Protein AF-W3A1M3-F1 (afdb_monomer_lite)

Secondary structure (DSSP, 8-state):
-HHHHHHHS--HHHHHHHHHHHHHHHTTSS---HHHHHHHHHTHHHHH-TT-TTT--TT-HHHHHHHHTT--HHHHHHHHH-TTTTTTSTTTGGG-------S-HHHHHHHT--TT---SSHHHHHHHHHHHHHIIIIIS-TTTB-HHHHHHHHHHHHHHHHHHTT-HHHHHHHHHHS-TTS-HHHHHHHHHIIIIIIHHHHHHHHB-TTS-B-GGGS-HHHHHH-SS---HHHHHHHHHHHHHHHHHHH---HHHHHHHHBSS-SS--TTT--------------------

Organism: NCBI:txid1317064

Sequence (292 aa):
MYGLLEVATSPPTCRGFCQLYNALVQQGFMENIPFFDDMLEIYEEKIFTPSSRATTTRGSYNKVYLMSLNWSGSSIDATYESASADFKHVTDMYRKTSDDSVTSLTYQLIDGELSFLKGASSKSILKKAADISTKEVFESRILSRDLITLEDDIMDAFSDMCNALGRQKYRDEYIANAHNKLLHDVKVRDGLERSVLISLLALMDALRSDGSVDSSAVPASMRAAVGLGLDGNYIQRSCKAVAAIIDARFATPSHICEERYFTFPSGPDFVNRKCRSRRRRRMRIESTCSRI

pLDDT: mean 75.38, std 18.63, range [26.22, 97.75]

Structure (mmCIF, N/CA/C/O backbone):
data_AF-W3A1M3-F1
#
_entry.id   AF-W3A1M3-F1
#
loop_
_atom_site.group_PDB
_atom_site.id
_atom_site.type_symbol
_atom_site.label_atom_id
_atom_site.label_alt_id
_atom_site.label_comp_id
_atom_site.label_asym_id
_atom_site.label_entity_id
_atom_site.label_seq_id
_atom_site.pdbx_PDB_ins_code
_atom_site.Cartn_x
_atom_site.Cartn_y
_atom_site.Cartn_z
_atom_site.occupancy
_atom_site.B_iso_or_equiv
_atom_site.auth_seq_id
_atom_site.auth_comp_id
_atom_site.auth_asym_id
_atom_site.auth_atom_id
_atom_site.pdbx_PDB_model_num
ATOM 1 N N . MET A 1 1 ? 15.782 16.194 -16.709 1.00 32.31 1 MET A N 1
ATOM 2 C CA . MET A 1 1 ? 16.401 15.377 -15.650 1.00 32.31 1 MET A CA 1
ATOM 3 C C . MET A 1 1 ? 15.464 15.169 -14.471 1.00 32.31 1 MET A C 1
ATOM 5 O O . MET A 1 1 ? 15.359 14.030 -14.067 1.00 32.31 1 MET A O 1
ATOM 9 N N . TYR A 1 2 ? 14.707 16.177 -14.010 1.00 29.52 2 TYR A N 1
ATOM 10 C CA . TYR A 1 2 ? 13.741 16.012 -12.905 1.00 29.52 2 TYR A CA 1
ATOM 11 C C . TYR A 1 2 ? 12.725 14.864 -13.085 1.00 29.52 2 TYR A C 1
ATOM 13 O O . TYR A 1 2 ? 12.650 14.000 -12.227 1.00 29.52 2 TYR A O 1
ATOM 21 N N . GLY A 1 3 ? 12.065 14.745 -14.242 1.00 32.88 3 GLY A N 1
ATOM 22 C CA . GLY A 1 3 ? 11.105 13.651 -14.485 1.00 32.88 3 GLY A CA 1
ATOM 23 C C . GLY A 1 3 ? 11.698 12.258 -14.758 1.00 32.88 3 GLY A C 1
ATOM 24 O O . GLY A 1 3 ? 10.962 11.386 -15.186 1.00 32.88 3 GLY A O 1
ATOM 25 N N . LEU A 1 4 ? 13.016 12.053 -14.619 1.00 34.97 4 LEU A N 1
ATOM 26 C CA . LEU A 1 4 ? 13.643 10.715 -14.641 1.00 34.97 4 LEU A CA 1
ATOM 27 C C . LEU A 1 4 ? 14.037 10.252 -13.230 1.00 34.97 4 LEU A C 1
ATOM 29 O O . LEU A 1 4 ? 14.127 9.052 -13.004 1.00 34.97 4 LEU A O 1
ATOM 33 N N . LEU A 1 5 ? 14.244 11.191 -12.298 1.00 39.59 5 LEU A N 1
ATOM 34 C CA . LEU A 1 5 ? 14.532 10.900 -10.892 1.00 39.59 5 LEU A CA 1
ATOM 35 C C . LEU A 1 5 ? 13.307 10.267 -10.209 1.00 39.59 5 LEU A C 1
ATOM 37 O O . LEU A 1 5 ? 13.445 9.230 -9.572 1.00 39.59 5 LEU A O 1
ATOM 41 N N . GLU A 1 6 ? 12.109 10.811 -10.455 1.00 43.44 6 GLU A N 1
ATOM 42 C CA . GLU A 1 6 ? 10.825 10.279 -9.946 1.00 43.44 6 GLU A CA 1
ATOM 43 C C . GLU A 1 6 ? 10.442 8.904 -10.523 1.00 43.44 6 GLU A C 1
ATOM 45 O O . GLU A 1 6 ? 9.583 8.224 -9.979 1.00 43.44 6 GLU A O 1
ATOM 50 N N . VAL A 1 7 ? 11.078 8.462 -11.615 1.00 43.06 7 VAL A N 1
ATOM 51 C CA . VAL A 1 7 ? 10.783 7.162 -12.253 1.00 43.06 7 VAL A CA 1
ATOM 52 C C . VAL A 1 7 ? 11.577 6.020 -11.602 1.00 43.06 7 VAL A C 1
ATOM 54 O O . VAL A 1 7 ? 11.200 4.857 -11.719 1.00 43.06 7 VAL A O 1
ATOM 57 N N . ALA A 1 8 ? 12.678 6.322 -10.905 1.00 43.69 8 ALA A N 1
ATOM 58 C CA . ALA A 1 8 ? 13.585 5.313 -10.344 1.00 43.69 8 ALA A CA 1
ATOM 59 C C . ALA A 1 8 ? 13.531 5.204 -8.806 1.00 43.69 8 ALA A C 1
ATOM 61 O O . ALA A 1 8 ? 14.127 4.290 -8.213 1.00 43.69 8 ALA A O 1
ATOM 62 N N . THR A 1 9 ? 12.808 6.112 -8.150 1.00 50.34 9 THR A N 1
ATOM 63 C CA . THR A 1 9 ? 12.511 6.079 -6.719 1.00 50.34 9 THR A CA 1
ATOM 64 C C . THR A 1 9 ? 11.022 5.814 -6.523 1.00 50.34 9 THR A C 1
ATOM 66 O O . THR A 1 9 ? 10.178 6.482 -7.104 1.00 50.34 9 THR A O 1
ATOM 69 N N . SER A 1 10 ? 10.681 4.794 -5.728 1.00 51.66 10 SER A N 1
ATOM 70 C CA . SER A 1 10 ? 9.291 4.593 -5.312 1.00 51.66 10 SER A CA 1
ATOM 71 C C . SER A 1 10 ? 8.875 5.800 -4.470 1.00 51.66 10 SER A C 1
ATOM 73 O O . SER A 1 10 ? 9.531 6.035 -3.451 1.00 51.66 10 SER A O 1
ATOM 75 N N . PRO A 1 11 ? 7.791 6.515 -4.817 1.00 63.50 11 PRO A N 1
ATOM 76 C CA . PRO A 1 11 ? 7.278 7.583 -3.976 1.00 63.50 11 PRO A CA 1
ATOM 77 C C . PRO A 1 11 ? 7.006 7.080 -2.547 1.00 63.50 11 PRO A C 1
ATOM 79 O O . PRO A 1 11 ? 6.616 5.913 -2.376 1.00 63.50 11 PRO A O 1
ATOM 82 N N . PRO A 1 12 ? 7.174 7.922 -1.507 1.00 64.69 12 PRO A N 1
ATOM 83 C CA . PRO A 1 12 ? 6.863 7.558 -0.120 1.00 64.69 12 PRO A CA 1
ATOM 84 C C . PRO A 1 12 ? 5.445 6.987 0.043 1.00 64.69 12 PRO A C 1
ATOM 86 O O . PRO A 1 12 ? 5.228 6.042 0.804 1.00 64.69 12 PRO A O 1
ATOM 89 N N . THR A 1 13 ? 4.507 7.499 -0.756 1.00 72.12 13 THR A N 1
ATOM 90 C CA . THR A 1 13 ? 3.111 7.065 -0.834 1.00 72.12 13 THR A CA 1
ATOM 91 C C . THR A 1 13 ? 2.984 5.600 -1.271 1.00 72.12 13 THR A C 1
ATOM 93 O O . THR A 1 13 ? 2.295 4.814 -0.618 1.00 72.12 13 THR A O 1
ATOM 96 N N . CYS A 1 14 ? 3.706 5.197 -2.324 1.00 79.44 14 CYS A N 1
ATOM 97 C CA . CYS A 1 14 ? 3.724 3.817 -2.821 1.00 79.44 14 CYS A CA 1
ATOM 98 C C . CYS A 1 14 ? 4.285 2.851 -1.778 1.00 79.44 14 CYS A C 1
ATOM 100 O O . CYS A 1 14 ? 3.756 1.754 -1.595 1.00 79.44 14 CYS A O 1
ATOM 102 N N . ARG A 1 15 ? 5.325 3.272 -1.051 1.00 79.88 15 ARG A N 1
ATOM 103 C CA . ARG A 1 15 ? 5.906 2.484 0.038 1.00 79.88 15 ARG A CA 1
ATOM 104 C C . ARG A 1 15 ? 4.894 2.219 1.147 1.00 79.88 15 ARG A C 1
ATOM 106 O O . ARG A 1 15 ? 4.708 1.064 1.526 1.00 79.88 15 ARG A O 1
ATOM 113 N N . GLY A 1 16 ? 4.245 3.267 1.652 1.00 83.69 16 GLY A N 1
ATOM 114 C CA . GLY A 1 16 ? 3.235 3.131 2.700 1.00 83.69 16 GLY A CA 1
ATOM 115 C C . GLY A 1 16 ? 2.061 2.257 2.258 1.00 83.69 16 GLY A C 1
ATOM 116 O O . GLY A 1 16 ? 1.657 1.343 2.976 1.00 83.69 16 GLY A O 1
ATOM 117 N N . PHE A 1 17 ? 1.580 2.465 1.032 1.00 90.94 17 PHE A N 1
ATOM 118 C CA . PHE A 1 17 ? 0.518 1.652 0.446 1.00 90.94 17 PHE A CA 1
ATOM 119 C C . PHE A 1 17 ? 0.895 0.167 0.353 1.00 90.94 17 PHE A C 1
ATOM 121 O O . PHE A 1 17 ? 0.116 -0.692 0.760 1.00 90.94 17 PHE A O 1
ATOM 128 N N . CYS A 1 18 ? 2.104 -0.151 -0.121 1.00 90.06 18 CYS A N 1
ATOM 129 C CA . CYS A 1 18 ? 2.571 -1.535 -0.223 1.00 90.06 18 CYS A CA 1
ATOM 130 C C . CYS A 1 18 ? 2.649 -2.222 1.149 1.00 90.06 18 CYS A C 1
ATOM 132 O O . CYS A 1 18 ? 2.321 -3.403 1.262 1.00 90.06 18 CYS A O 1
ATOM 134 N N . GLN A 1 19 ? 3.029 -1.497 2.207 1.00 89.00 19 GLN A N 1
ATOM 135 C CA . GLN A 1 19 ? 3.001 -2.054 3.561 1.00 89.00 19 GLN A CA 1
ATOM 136 C C . GLN A 1 19 ? 1.578 -2.347 4.048 1.00 89.00 19 GLN A C 1
ATOM 138 O O . GLN A 1 19 ? 1.352 -3.402 4.639 1.00 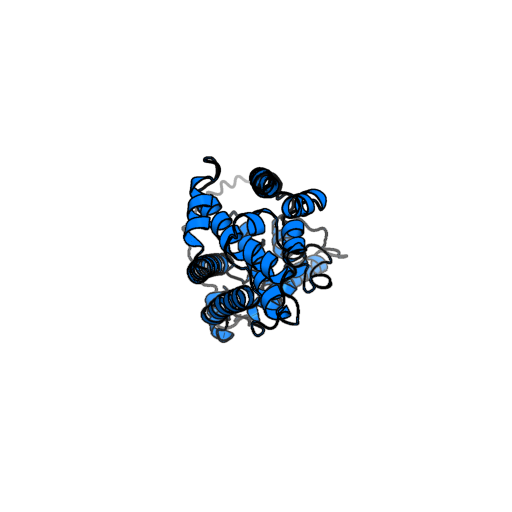89.00 19 GLN A O 1
ATOM 143 N N . LEU A 1 20 ? 0.618 -1.461 3.761 1.00 93.81 20 LEU A N 1
ATOM 144 C CA . LEU A 1 20 ? -0.796 -1.695 4.067 1.00 93.81 20 LEU A CA 1
ATOM 145 C C . LEU A 1 20 ? -1.354 -2.903 3.325 1.00 93.81 20 LEU A C 1
ATOM 147 O O . LEU A 1 20 ? -1.958 -3.772 3.949 1.00 93.81 20 LEU A O 1
ATOM 151 N N . TYR A 1 21 ? -1.110 -2.979 2.017 1.00 94.81 21 TYR A N 1
ATOM 152 C CA . TYR A 1 21 ? -1.490 -4.122 1.193 1.00 94.81 21 TYR A CA 1
ATOM 153 C C . TYR A 1 21 ? -0.908 -5.427 1.758 1.00 94.81 21 TYR A C 1
ATOM 155 O O . TYR A 1 21 ? -1.655 -6.363 2.039 1.00 94.81 21 TYR A O 1
ATOM 163 N N . ASN A 1 22 ? 0.401 -5.464 2.038 1.00 92.94 22 ASN A N 1
ATOM 164 C CA . ASN A 1 22 ? 1.050 -6.639 2.620 1.00 92.94 22 ASN A CA 1
ATOM 165 C C . ASN A 1 22 ? 0.433 -7.027 3.975 1.00 92.94 22 ASN A C 1
ATOM 167 O O . ASN A 1 22 ? 0.220 -8.209 4.234 1.00 92.94 22 ASN A O 1
ATOM 171 N N . ALA A 1 23 ? 0.113 -6.055 4.833 1.00 93.12 23 ALA A N 1
ATOM 172 C CA . ALA A 1 23 ? -0.535 -6.324 6.113 1.00 93.12 23 ALA A CA 1
ATOM 173 C C . ALA A 1 23 ? -1.936 -6.934 5.932 1.00 93.12 23 ALA A C 1
ATOM 175 O O . ALA A 1 23 ? -2.283 -7.896 6.619 1.00 93.12 23 ALA A O 1
ATOM 176 N N . LEU A 1 24 ? -2.740 -6.399 5.007 1.00 95.06 24 LEU A N 1
ATOM 177 C CA . LEU A 1 24 ? -4.100 -6.879 4.736 1.00 95.06 24 LEU A CA 1
ATOM 178 C C . LEU A 1 24 ? -4.097 -8.305 4.180 1.00 95.06 24 LEU A C 1
ATOM 180 O O . LEU A 1 24 ? -4.875 -9.137 4.651 1.00 95.06 24 LEU A O 1
ATOM 184 N N . VAL A 1 25 ? -3.183 -8.599 3.253 1.00 93.50 25 VAL A N 1
ATOM 185 C CA . VAL A 1 25 ? -2.958 -9.947 2.714 1.00 93.50 25 VAL A CA 1
ATOM 186 C C . VAL A 1 25 ? -2.525 -10.912 3.817 1.00 93.50 25 VAL A C 1
ATOM 188 O O . VAL A 1 25 ? -3.143 -11.959 4.001 1.00 93.50 25 VAL A O 1
ATOM 191 N N . GLN A 1 26 ? -1.510 -10.556 4.615 1.00 90.50 26 GLN A N 1
ATOM 192 C CA . GLN A 1 26 ? -1.015 -11.427 5.689 1.00 90.50 26 GLN A CA 1
ATOM 193 C C . GLN A 1 26 ? -2.071 -11.725 6.763 1.00 90.50 26 GLN A C 1
ATOM 195 O O . GLN A 1 26 ? -2.046 -12.795 7.373 1.00 90.50 26 GLN A O 1
ATOM 200 N N . GLN A 1 27 ? -2.997 -10.795 7.007 1.00 89.81 27 GLN A N 1
ATOM 201 C CA . GLN A 1 27 ? -4.116 -11.005 7.927 1.00 89.81 27 GLN A CA 1
ATOM 202 C C . GLN A 1 27 ? -5.328 -11.702 7.286 1.00 89.81 27 GLN A C 1
ATOM 204 O O . GLN A 1 27 ? -6.291 -12.002 7.993 1.00 89.81 27 GLN A O 1
ATOM 209 N N . GLY A 1 28 ? -5.287 -11.993 5.982 1.00 92.06 28 GLY A N 1
ATOM 210 C CA . GLY A 1 28 ? -6.361 -12.679 5.261 1.00 92.06 28 GLY A CA 1
ATOM 211 C C . GLY A 1 28 ? -7.590 -11.807 4.996 1.00 92.06 28 GLY A C 1
ATOM 212 O O . GLY A 1 28 ? -8.695 -12.332 4.872 1.00 92.06 28 GLY A O 1
ATOM 213 N N . PHE A 1 29 ? -7.428 -10.480 4.946 1.00 93.81 29 PHE A N 1
ATOM 214 C CA . PHE A 1 29 ? -8.518 -9.556 4.608 1.00 93.81 29 PHE A CA 1
ATOM 215 C C . PHE A 1 29 ? -8.719 -9.368 3.104 1.00 93.81 29 PHE A C 1
ATOM 217 O O . PHE A 1 29 ? -9.781 -8.888 2.714 1.00 93.81 29 PHE A O 1
ATOM 224 N N . MET A 1 30 ? -7.731 -9.735 2.288 1.00 94.94 30 MET A N 1
ATOM 225 C CA . MET A 1 30 ? -7.807 -9.687 0.830 1.00 94.94 30 MET A CA 1
ATOM 226 C C . MET A 1 30 ? -6.947 -10.778 0.194 1.00 94.94 30 MET A C 1
ATOM 228 O O . MET A 1 30 ? -6.041 -11.313 0.839 1.00 94.94 30 MET A O 1
ATOM 232 N N . GLU A 1 31 ? -7.244 -11.094 -1.065 1.00 94.56 31 GLU A N 1
ATOM 233 C CA . GLU A 1 31 ? -6.415 -11.967 -1.891 1.00 94.56 31 GLU A CA 1
ATOM 234 C C . GLU A 1 31 ? -5.214 -11.208 -2.470 1.00 94.56 31 GLU A C 1
ATOM 236 O O . GLU A 1 31 ? -5.146 -9.977 -2.459 1.00 94.56 31 GLU A O 1
ATOM 241 N N . ASN A 1 32 ? -4.251 -11.968 -2.982 1.00 93.69 32 ASN A N 1
ATOM 242 C CA . ASN A 1 32 ? -3.070 -11.407 -3.612 1.00 93.69 32 ASN A CA 1
ATOM 243 C C . ASN A 1 32 ? -3.420 -10.732 -4.945 1.00 93.69 32 ASN A C 1
ATOM 245 O O . ASN A 1 32 ? -4.062 -11.325 -5.813 1.00 93.69 32 ASN A O 1
ATOM 249 N N . ILE A 1 33 ? -2.905 -9.521 -5.138 1.00 93.25 33 ILE A N 1
ATOM 250 C CA . ILE A 1 33 ? -2.913 -8.790 -6.400 1.00 93.25 33 ILE A CA 1
ATOM 251 C C . ILE A 1 33 ? -1.504 -8.902 -7.003 1.00 93.25 33 ILE A C 1
ATOM 253 O O . ILE A 1 33 ? -0.582 -8.257 -6.492 1.00 93.25 33 ILE A O 1
ATOM 257 N N . PRO A 1 34 ? -1.316 -9.645 -8.116 1.00 90.62 34 PRO A N 1
ATOM 258 C CA . PRO A 1 34 ? 0.010 -9.909 -8.684 1.00 90.62 34 PRO A CA 1
ATOM 259 C C . PRO A 1 34 ? 0.853 -8.651 -8.930 1.00 90.62 34 PRO A C 1
ATOM 261 O O . PRO A 1 34 ? 2.052 -8.641 -8.681 1.00 90.62 34 PRO A O 1
ATOM 264 N N . PHE A 1 35 ? 0.216 -7.552 -9.345 1.00 88.81 35 PHE A N 1
ATOM 265 C CA . PHE A 1 35 ? 0.900 -6.276 -9.555 1.00 88.81 35 PHE A CA 1
ATOM 266 C C . PHE A 1 35 ? 1.607 -5.753 -8.294 1.00 88.81 35 PHE A C 1
ATOM 268 O O . PHE A 1 35 ? 2.742 -5.276 -8.368 1.00 88.81 35 PHE A O 1
ATOM 275 N N . PHE A 1 36 ? 0.955 -5.839 -7.131 1.00 89.88 36 PHE A N 1
ATOM 276 C CA . PHE A 1 36 ? 1.561 -5.401 -5.878 1.00 89.88 36 PHE A CA 1
ATOM 277 C C . PHE A 1 36 ? 2.526 -6.437 -5.310 1.00 89.88 36 PHE A C 1
ATOM 279 O O . PHE A 1 36 ? 3.506 -6.044 -4.684 1.00 89.88 36 PHE A O 1
ATOM 286 N N . ASP A 1 37 ? 2.327 -7.727 -5.580 1.00 90.56 37 ASP A N 1
ATOM 287 C CA . ASP A 1 37 ? 3.310 -8.756 -5.228 1.00 90.56 37 ASP A CA 1
ATOM 288 C C . ASP A 1 37 ? 4.654 -8.499 -5.931 1.00 90.56 37 ASP A C 1
ATOM 290 O O . ASP A 1 37 ? 5.695 -8.476 -5.265 1.00 90.56 37 ASP A O 1
ATOM 294 N N . ASP A 1 38 ? 4.620 -8.164 -7.226 1.00 87.56 38 ASP A N 1
ATOM 295 C CA . ASP A 1 38 ? 5.805 -7.762 -7.990 1.00 87.56 38 ASP A CA 1
ATOM 296 C C . ASP A 1 38 ? 6.433 -6.474 -7.427 1.00 87.56 38 ASP A C 1
ATOM 298 O O . ASP A 1 38 ? 7.655 -6.338 -7.366 1.00 87.56 38 ASP A O 1
ATOM 302 N N . MET A 1 39 ? 5.620 -5.482 -7.030 1.00 85.56 39 MET A N 1
ATOM 303 C CA . MET A 1 39 ? 6.118 -4.259 -6.374 1.00 85.56 39 MET A CA 1
ATOM 304 C C . MET A 1 39 ? 6.836 -4.583 -5.062 1.00 85.56 39 MET A C 1
ATOM 306 O O . MET A 1 39 ? 7.916 -4.047 -4.814 1.00 85.56 39 MET A O 1
ATOM 310 N N . LEU A 1 40 ? 6.260 -5.458 -4.236 1.00 86.69 40 LEU A N 1
ATOM 311 C CA . LEU A 1 40 ? 6.850 -5.854 -2.963 1.00 86.69 40 LEU A CA 1
ATOM 312 C C . LEU A 1 40 ? 8.160 -6.626 -3.149 1.00 86.69 40 LEU A C 1
ATOM 314 O O . LEU A 1 40 ? 9.028 -6.510 -2.292 1.00 86.69 40 LEU A O 1
ATOM 318 N N . GLU A 1 41 ? 8.301 -7.424 -4.213 1.00 85.44 41 GLU A N 1
ATOM 319 C CA . GLU A 1 41 ? 9.546 -8.136 -4.539 1.00 85.44 41 GLU A CA 1
ATOM 320 C C . GLU A 1 41 ? 10.627 -7.174 -5.051 1.00 85.44 41 GLU A C 1
ATOM 322 O O . GLU A 1 41 ? 11.744 -7.145 -4.542 1.00 85.44 41 GLU A O 1
ATOM 327 N N . ILE A 1 42 ? 10.288 -6.328 -6.023 1.00 80.19 42 ILE A N 1
ATOM 328 C CA . ILE A 1 42 ? 11.252 -5.433 -6.677 1.00 80.19 42 ILE A CA 1
ATOM 329 C C . ILE A 1 42 ? 11.734 -4.316 -5.749 1.00 80.19 42 ILE A C 1
ATOM 331 O O . ILE A 1 42 ? 12.898 -3.913 -5.806 1.00 80.19 42 ILE A O 1
ATOM 335 N N . TYR A 1 43 ? 10.837 -3.789 -4.918 1.00 78.25 43 TYR A N 1
ATOM 336 C CA . TYR A 1 43 ? 11.121 -2.663 -4.032 1.00 78.25 43 TYR A CA 1
ATOM 337 C C . TYR A 1 43 ? 11.234 -3.088 -2.566 1.00 78.25 43 TYR A C 1
ATOM 339 O O . TYR A 1 43 ? 11.150 -2.226 -1.693 1.00 78.25 43 TYR A O 1
ATOM 347 N N . GLU A 1 44 ? 11.450 -4.375 -2.275 1.00 78.25 44 GLU A N 1
ATOM 348 C CA . GLU A 1 44 ? 11.452 -4.926 -0.913 1.00 78.25 44 GLU A CA 1
ATOM 349 C C . GLU A 1 44 ? 12.307 -4.106 0.062 1.00 78.25 44 GLU A C 1
ATOM 351 O O . GLU A 1 44 ? 11.799 -3.616 1.071 1.00 78.25 44 GLU A O 1
ATOM 356 N N . GLU A 1 45 ? 13.585 -3.898 -0.265 1.00 73.38 45 GLU A N 1
ATOM 357 C CA . GLU A 1 45 ? 14.541 -3.198 0.604 1.00 73.38 45 GLU A CA 1
ATOM 358 C C . GLU A 1 45 ? 14.150 -1.735 0.851 1.00 73.38 45 GLU A C 1
ATOM 360 O O . GLU A 1 45 ? 14.435 -1.178 1.913 1.00 73.38 45 GLU A O 1
ATOM 365 N N . LYS A 1 46 ? 13.445 -1.117 -0.104 1.00 72.00 46 LYS A N 1
ATOM 366 C CA . LYS A 1 46 ? 12.911 0.241 0.042 1.00 72.00 46 LYS A CA 1
ATOM 367 C C . LYS A 1 46 ? 11.654 0.255 0.882 1.00 72.00 46 LYS A C 1
ATOM 369 O O . LYS A 1 46 ? 11.498 1.119 1.743 1.00 72.00 46 LYS A O 1
ATOM 374 N N . ILE A 1 47 ? 10.757 -0.695 0.640 1.00 72.75 47 ILE A N 1
ATOM 375 C CA . ILE A 1 47 ? 9.472 -0.748 1.315 1.00 72.75 47 ILE A CA 1
ATOM 376 C C . ILE A 1 47 ? 9.693 -1.086 2.785 1.00 72.75 47 ILE A C 1
ATOM 378 O O . ILE A 1 47 ? 9.226 -0.337 3.638 1.00 72.75 47 ILE A O 1
ATOM 382 N N . PHE A 1 48 ? 10.476 -2.120 3.083 1.00 70.19 48 PHE A N 1
ATOM 383 C CA . PHE A 1 48 ? 10.567 -2.727 4.407 1.00 70.19 48 PHE A CA 1
ATOM 384 C C . PHE A 1 48 ? 11.882 -2.461 5.155 1.00 70.19 48 PHE A C 1
ATOM 386 O O . PHE A 1 48 ? 12.046 -3.052 6.204 1.00 70.19 48 PHE A O 1
ATOM 393 N N . THR A 1 49 ? 12.809 -1.616 4.680 1.00 64.56 49 THR A N 1
ATOM 394 C CA . THR A 1 49 ? 14.222 -1.601 5.151 1.00 64.56 49 THR A CA 1
ATOM 395 C C . THR A 1 49 ? 14.918 -2.969 4.972 1.00 64.56 49 THR A C 1
ATOM 397 O O . THR A 1 49 ? 14.255 -4.001 4.820 1.00 64.56 49 THR A O 1
ATOM 400 N N . PRO A 1 50 ? 16.265 -3.043 4.921 1.00 52.22 50 PRO A N 1
ATOM 401 C CA . PRO A 1 50 ? 16.938 -4.322 4.719 1.00 52.22 50 PRO A CA 1
ATOM 402 C C . PRO A 1 50 ? 16.583 -5.250 5.884 1.00 52.22 50 PRO A C 1
ATOM 404 O O . PRO A 1 50 ? 16.817 -4.885 7.034 1.00 52.22 50 PRO A O 1
ATOM 407 N N . SER A 1 51 ? 16.037 -6.433 5.580 1.00 51.91 51 SER A N 1
ATOM 408 C CA . SER A 1 51 ? 15.664 -7.535 6.491 1.00 51.91 51 SER A CA 1
ATOM 409 C C . SER A 1 51 ? 14.269 -7.568 7.139 1.00 51.91 51 SER A C 1
ATOM 411 O O . SER A 1 51 ? 14.025 -8.520 7.880 1.00 51.91 51 SER A O 1
ATOM 413 N N . SER A 1 52 ? 13.324 -6.654 6.849 1.00 60.06 52 SER A N 1
ATOM 414 C CA . SER A 1 52 ? 12.057 -6.649 7.613 1.00 60.06 52 SER A CA 1
ATOM 415 C C . SER A 1 52 ? 10.804 -7.261 6.973 1.00 60.06 52 SER A C 1
ATOM 417 O O . SER A 1 52 ? 9.861 -7.560 7.705 1.00 60.06 52 SER A O 1
ATOM 419 N N . ARG A 1 53 ? 10.749 -7.554 5.664 1.00 65.75 53 ARG A N 1
ATOM 420 C CA . ARG A 1 53 ? 9.534 -8.175 5.084 1.00 65.75 53 ARG A CA 1
ATOM 421 C C . ARG A 1 53 ? 9.248 -9.543 5.709 1.00 65.75 53 ARG A C 1
ATOM 423 O O . ARG A 1 53 ? 8.117 -9.819 6.094 1.00 65.75 53 ARG A O 1
ATOM 430 N N . ALA A 1 54 ? 10.289 -10.358 5.891 1.00 60.69 54 ALA A N 1
ATOM 431 C CA . ALA A 1 54 ? 10.206 -11.653 6.569 1.00 60.69 54 ALA A CA 1
ATOM 432 C C . ALA A 1 54 ? 9.966 -11.541 8.090 1.00 60.69 54 ALA A C 1
ATOM 434 O O . ALA A 1 54 ? 9.483 -12.493 8.700 1.00 60.69 54 ALA A O 1
ATOM 435 N N . THR A 1 55 ? 10.285 -10.398 8.714 1.00 61.97 55 THR A N 1
ATOM 436 C CA . THR A 1 55 ? 10.025 -10.147 10.148 1.00 61.97 55 THR A CA 1
ATOM 437 C C . THR A 1 55 ? 8.725 -9.381 10.398 1.00 61.97 55 THR A C 1
ATOM 439 O O . THR A 1 55 ? 8.287 -9.269 11.547 1.00 61.97 55 THR A O 1
ATOM 442 N N . THR A 1 56 ? 8.100 -8.859 9.339 1.00 67.88 56 THR A N 1
ATOM 443 C CA . THR A 1 56 ? 6.759 -8.282 9.360 1.00 67.88 56 THR A CA 1
ATOM 444 C C . THR A 1 56 ? 5.803 -9.432 9.604 1.00 67.88 56 THR A C 1
ATOM 446 O O . THR A 1 56 ? 5.469 -10.206 8.708 1.00 67.88 56 THR A O 1
ATOM 449 N N . THR A 1 57 ? 5.443 -9.575 10.867 1.00 74.88 57 THR A N 1
ATOM 450 C CA . THR A 1 57 ? 4.562 -10.611 11.378 1.00 74.88 57 THR A CA 1
ATOM 451 C C . THR A 1 57 ? 3.380 -9.918 12.030 1.00 74.88 57 THR A C 1
ATOM 453 O O . THR A 1 57 ? 3.411 -8.718 12.314 1.00 74.88 57 THR A O 1
ATOM 456 N N . ARG A 1 58 ? 2.304 -10.668 12.254 1.00 78.62 58 ARG A N 1
ATOM 457 C CA . ARG A 1 58 ? 1.132 -10.146 12.947 1.00 78.62 58 ARG A CA 1
ATOM 458 C C . ARG A 1 58 ? 1.549 -9.476 14.263 1.00 78.62 58 ARG A C 1
ATOM 460 O O . ARG A 1 58 ? 2.119 -10.147 15.120 1.00 78.62 58 ARG A O 1
ATOM 467 N N . GLY A 1 59 ? 1.237 -8.189 14.422 1.00 82.00 59 GLY A N 1
ATOM 468 C CA . GLY A 1 59 ? 1.589 -7.421 15.621 1.00 82.00 59 GLY A CA 1
ATOM 469 C C . GLY A 1 59 ? 2.804 -6.498 15.479 1.00 82.00 59 GLY A C 1
ATOM 470 O O . GLY A 1 59 ? 3.163 -5.853 16.462 1.00 82.00 59 GLY A O 1
ATOM 471 N N . SER A 1 60 ? 3.459 -6.428 14.311 1.00 86.25 60 SER A N 1
ATOM 472 C CA . SER A 1 60 ? 4.604 -5.531 14.086 1.00 86.25 60 SER A CA 1
ATOM 473 C C . SER A 1 60 ? 4.472 -4.573 12.896 1.00 86.25 60 SER A C 1
ATOM 475 O O . SER A 1 60 ? 5.435 -3.866 12.591 1.00 86.25 60 SER A O 1
ATOM 477 N N . TYR A 1 61 ? 3.311 -4.494 12.245 1.00 88.81 61 TYR A N 1
ATOM 478 C CA . TYR A 1 61 ? 3.096 -3.719 11.023 1.00 88.81 61 TYR A CA 1
ATOM 479 C C . TYR A 1 61 ? 3.396 -2.227 11.200 1.00 88.81 61 TYR A C 1
ATOM 481 O O . TYR A 1 61 ? 4.173 -1.657 10.434 1.00 88.81 61 TYR A O 1
ATOM 489 N N . ASN A 1 62 ? 2.829 -1.586 12.226 1.00 87.12 62 ASN A N 1
ATOM 490 C CA . ASN A 1 62 ? 3.024 -0.154 12.456 1.00 87.12 62 ASN A CA 1
ATOM 491 C C . ASN A 1 62 ? 4.469 0.151 12.861 1.00 87.12 62 ASN A C 1
ATOM 493 O O . ASN A 1 62 ? 5.073 1.111 12.386 1.00 87.12 62 ASN A O 1
ATOM 497 N N . LYS A 1 63 ? 5.059 -0.700 13.707 1.00 84.69 63 LYS A N 1
ATOM 498 C CA . LYS A 1 63 ? 6.454 -0.553 14.138 1.00 84.69 63 LYS A CA 1
ATOM 499 C C . LYS A 1 63 ? 7.419 -0.654 12.959 1.00 84.69 63 LYS A C 1
ATOM 501 O O . LYS A 1 63 ? 8.309 0.186 12.840 1.00 84.69 63 LYS A O 1
ATOM 506 N N . VAL A 1 64 ? 7.227 -1.645 12.086 1.00 83.88 64 VAL A N 1
ATOM 507 C CA . VAL A 1 64 ? 8.009 -1.802 10.854 1.00 83.88 64 VAL A CA 1
ATOM 508 C C . VAL A 1 64 ? 7.855 -0.568 9.971 1.00 83.88 64 VAL A C 1
ATOM 510 O O . VAL A 1 64 ? 8.864 -0.024 9.524 1.00 83.88 64 VAL A O 1
ATOM 513 N N . TYR A 1 65 ? 6.631 -0.062 9.790 1.00 84.06 65 TYR A N 1
ATOM 514 C CA . TYR A 1 65 ? 6.402 1.146 9.001 1.00 84.06 65 TYR A CA 1
ATOM 515 C C . TYR A 1 65 ? 7.143 2.365 9.549 1.00 84.06 65 TYR A C 1
ATOM 517 O O . TYR A 1 65 ? 7.867 3.033 8.811 1.00 84.06 65 TYR A O 1
ATOM 525 N N . LEU A 1 66 ? 7.039 2.630 10.849 1.00 81.06 66 LEU A N 1
ATOM 526 C CA . LEU A 1 66 ? 7.704 3.775 11.471 1.00 81.06 66 LEU A CA 1
ATOM 527 C C . LEU A 1 66 ? 9.235 3.652 11.415 1.00 81.06 66 LEU A C 1
ATOM 529 O O . LEU A 1 66 ? 9.919 4.628 11.107 1.00 81.06 66 LEU A O 1
ATOM 533 N N . MET A 1 67 ? 9.789 2.453 11.628 1.00 78.94 67 MET A N 1
ATOM 534 C CA . MET A 1 67 ? 11.225 2.197 11.430 1.00 78.94 67 MET A CA 1
ATOM 535 C C . MET A 1 67 ? 11.651 2.459 9.988 1.00 78.94 67 MET A C 1
ATOM 537 O O . MET A 1 67 ? 12.721 3.012 9.742 1.00 78.94 67 MET A O 1
ATOM 541 N N . SER A 1 68 ? 10.787 2.106 9.037 1.00 75.12 68 SER A N 1
ATOM 542 C CA . SER A 1 68 ? 10.993 2.375 7.622 1.00 75.12 68 SER A CA 1
ATOM 543 C C . SER A 1 68 ? 11.126 3.889 7.363 1.00 75.12 68 SER A C 1
ATOM 545 O O . SER A 1 68 ? 11.966 4.317 6.569 1.00 75.12 68 SER A O 1
ATOM 547 N N . LEU A 1 69 ? 10.394 4.719 8.109 1.00 74.31 69 LEU A N 1
ATOM 548 C CA . LEU A 1 69 ? 10.482 6.184 8.091 1.00 74.31 69 LEU A CA 1
ATOM 549 C C . LEU A 1 69 ? 11.661 6.748 8.915 1.00 74.31 69 LEU A C 1
ATOM 551 O O . LEU A 1 69 ? 11.662 7.931 9.253 1.00 74.31 69 LEU A O 1
ATOM 555 N N . ASN A 1 70 ? 12.661 5.926 9.252 1.00 74.25 70 ASN A N 1
ATOM 556 C CA . ASN A 1 70 ? 13.823 6.277 10.077 1.00 74.25 70 ASN A CA 1
ATOM 557 C C . ASN A 1 70 ? 13.481 6.707 11.516 1.00 74.25 70 ASN A C 1
ATOM 559 O O . ASN A 1 70 ? 14.247 7.442 12.149 1.00 74.25 70 ASN A O 1
ATOM 563 N N . TRP A 1 71 ? 12.353 6.248 12.068 1.00 75.25 71 TRP A N 1
ATOM 564 C CA . TRP A 1 71 ? 12.069 6.463 13.485 1.00 75.25 71 TRP A CA 1
ATOM 565 C C . TRP A 1 71 ? 12.979 5.596 14.350 1.00 75.25 71 TRP A C 1
ATOM 567 O O . TRP A 1 71 ? 13.161 4.403 14.106 1.00 75.25 71 TRP A O 1
ATOM 577 N N . SER A 1 72 ? 13.528 6.199 15.405 1.00 79.44 72 SER A N 1
ATOM 578 C CA . SER A 1 72 ? 14.265 5.446 16.416 1.00 79.44 72 SER A CA 1
ATOM 579 C C . SER A 1 72 ? 13.311 4.576 17.238 1.00 79.44 72 SER A C 1
ATOM 581 O O . SER A 1 72 ? 12.157 4.951 17.449 1.00 79.44 72 SER A O 1
ATOM 583 N N . GLY A 1 73 ? 13.793 3.438 17.749 1.00 80.62 73 GLY A N 1
ATOM 584 C CA . GLY A 1 73 ? 12.991 2.569 18.619 1.00 80.62 73 GLY A CA 1
ATOM 585 C C . GLY A 1 73 ? 12.397 3.324 19.812 1.00 80.62 73 GLY A C 1
ATOM 586 O O . GLY A 1 73 ? 11.202 3.227 20.051 1.00 80.62 73 GLY A O 1
ATOM 587 N N . SER A 1 74 ? 13.186 4.185 20.464 1.00 81.38 74 SER A N 1
ATOM 588 C CA . SER A 1 74 ? 12.716 5.007 21.586 1.00 81.38 74 SER A CA 1
ATOM 589 C C . SER A 1 74 ? 11.653 6.035 21.186 1.00 81.38 74 SER A C 1
ATOM 591 O O . SER A 1 74 ? 10.741 6.301 21.963 1.00 81.38 74 SER A O 1
ATOM 593 N N . SER A 1 75 ? 11.731 6.601 19.976 1.00 78.31 75 SER A N 1
ATOM 594 C CA . SER A 1 75 ? 10.681 7.479 19.439 1.00 78.31 75 SER A CA 1
ATOM 595 C C . SER A 1 75 ? 9.378 6.725 19.207 1.00 78.31 75 SER A C 1
ATOM 597 O O . SER A 1 75 ? 8.312 7.264 19.491 1.00 78.31 75 SER A O 1
ATOM 599 N N . ILE A 1 76 ? 9.462 5.493 18.700 1.00 81.81 76 ILE A N 1
ATOM 600 C CA . ILE A 1 76 ? 8.293 4.633 18.514 1.00 81.81 76 ILE A CA 1
ATOM 601 C C . ILE A 1 76 ? 7.698 4.306 19.882 1.00 81.81 76 ILE A C 1
ATOM 603 O O . ILE A 1 76 ? 6.532 4.614 20.104 1.00 81.81 76 ILE A O 1
ATOM 607 N N . ASP A 1 77 ? 8.491 3.788 20.820 1.00 84.12 77 ASP A N 1
ATOM 608 C CA . ASP A 1 77 ? 8.025 3.395 22.157 1.00 84.12 77 ASP A CA 1
ATOM 609 C C . ASP A 1 77 ? 7.344 4.572 22.888 1.00 84.12 77 ASP A C 1
ATOM 611 O O . ASP A 1 77 ? 6.257 4.419 23.450 1.00 84.12 77 ASP A O 1
ATOM 615 N N . ALA A 1 78 ? 7.879 5.791 22.750 1.00 82.38 78 ALA A N 1
ATOM 616 C CA . ALA A 1 78 ? 7.270 6.998 23.310 1.00 82.38 78 ALA A CA 1
ATOM 617 C C . ALA A 1 78 ? 5.836 7.268 22.802 1.00 82.38 78 ALA A C 1
ATOM 619 O O . ALA A 1 78 ? 5.016 7.790 23.560 1.00 82.38 78 ALA A O 1
ATOM 620 N N . THR A 1 79 ? 5.496 6.907 21.555 1.00 81.56 79 THR A N 1
ATOM 621 C CA . THR A 1 79 ? 4.118 7.053 21.026 1.00 81.56 79 THR A CA 1
ATOM 622 C C . THR A 1 79 ? 3.126 6.069 21.645 1.00 81.56 79 THR A C 1
ATOM 624 O O . THR A 1 79 ? 1.931 6.364 21.757 1.00 81.56 79 THR A O 1
ATOM 627 N N . TYR A 1 80 ? 3.611 4.910 22.091 1.00 82.25 80 TYR A N 1
ATOM 628 C CA . TYR A 1 80 ? 2.799 3.923 22.795 1.00 82.25 80 TYR A CA 1
ATOM 629 C C . TYR A 1 80 ? 2.626 4.303 24.267 1.00 82.25 80 TYR A C 1
ATOM 631 O O . TYR A 1 80 ? 1.567 4.041 24.834 1.00 82.25 80 TYR A O 1
ATOM 639 N N . GLU A 1 81 ? 3.606 4.981 24.865 1.00 81.88 81 GLU A N 1
ATOM 640 C CA . GLU A 1 81 ? 3.566 5.431 26.261 1.00 81.88 81 GLU A CA 1
ATOM 641 C C . GLU A 1 81 ? 2.782 6.737 26.468 1.00 81.88 81 GLU A C 1
ATOM 643 O O . GLU A 1 81 ? 2.068 6.871 27.464 1.00 81.88 81 GLU A O 1
ATOM 648 N N . SER A 1 82 ? 2.878 7.703 25.544 1.00 74.25 82 SER A N 1
ATOM 649 C CA . SER A 1 82 ? 2.315 9.048 25.726 1.00 74.25 82 SER A CA 1
ATOM 650 C C . SER A 1 82 ? 1.655 9.621 24.471 1.00 74.25 82 SER A C 1
ATOM 652 O O . SER A 1 82 ? 2.271 9.759 23.415 1.00 74.25 82 SER A O 1
ATOM 654 N N . ALA A 1 83 ? 0.414 10.097 24.626 1.00 65.38 83 ALA A N 1
ATOM 655 C CA . ALA A 1 83 ? -0.332 10.775 23.564 1.00 65.38 83 ALA A CA 1
ATOM 656 C C . ALA A 1 83 ? 0.324 12.094 23.099 1.00 65.38 83 ALA A C 1
ATOM 658 O O . ALA A 1 83 ? 0.092 12.532 21.974 1.00 65.38 83 ALA A O 1
ATOM 659 N N . SER A 1 84 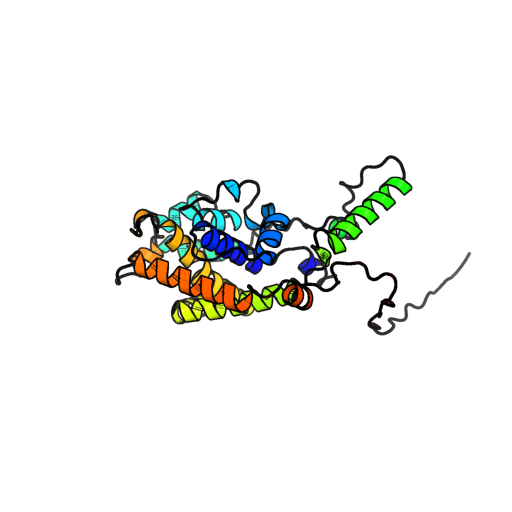? 1.158 12.730 23.932 1.00 61.31 84 SER A N 1
ATOM 660 C CA . SER A 1 84 ? 1.844 13.986 23.586 1.00 61.31 84 SER A CA 1
ATOM 661 C C . SER A 1 84 ? 3.114 13.789 22.746 1.00 61.31 84 SER A C 1
ATOM 663 O O . SER A 1 84 ? 3.606 14.752 22.154 1.00 61.31 84 SER A O 1
ATOM 665 N N . ALA A 1 85 ? 3.643 12.561 22.666 1.00 58.59 85 ALA A N 1
ATOM 666 C CA . ALA A 1 85 ? 4.847 12.240 21.894 1.00 58.59 85 ALA A CA 1
ATOM 667 C C . ALA A 1 85 ? 4.575 12.126 20.381 1.00 58.59 85 ALA A C 1
ATOM 669 O O . ALA A 1 85 ? 5.449 12.441 19.572 1.00 58.59 85 ALA A O 1
ATOM 670 N N . ASP A 1 86 ? 3.346 11.759 20.008 1.00 54.12 86 ASP A N 1
ATOM 671 C CA . ASP A 1 86 ? 2.910 11.508 18.628 1.00 54.12 86 ASP A CA 1
ATOM 672 C C . ASP A 1 86 ? 3.022 12.764 17.732 1.00 54.12 86 ASP A C 1
ATOM 674 O O . ASP A 1 86 ? 3.438 12.706 16.574 1.00 54.12 86 ASP A O 1
ATOM 678 N N . PHE A 1 87 ? 2.758 13.947 18.301 1.00 47.69 87 PHE A N 1
ATOM 679 C CA . PHE A 1 87 ? 2.825 15.234 17.593 1.00 47.69 87 PHE A CA 1
ATOM 680 C C . PHE A 1 87 ? 4.244 15.805 17.449 1.00 47.69 87 PHE A C 1
ATOM 682 O O . PHE A 1 87 ? 4.492 16.627 16.565 1.00 47.69 87 PHE A O 1
ATOM 689 N N . LYS A 1 88 ? 5.198 15.403 18.299 1.00 48.97 88 LYS A N 1
ATOM 690 C CA . LYS A 1 88 ? 6.514 16.062 18.376 1.00 48.97 88 LYS A CA 1
ATOM 691 C C . LYS A 1 88 ? 7.465 15.614 17.259 1.00 48.97 88 LYS A C 1
ATOM 693 O O . LYS A 1 88 ? 8.251 16.424 16.772 1.00 48.97 88 LYS A O 1
ATOM 698 N N . HIS A 1 89 ? 7.354 14.362 16.808 1.00 50.41 89 HIS A N 1
ATOM 699 C CA . HIS A 1 89 ? 8.226 13.781 15.776 1.00 50.41 89 HIS A CA 1
ATOM 700 C C . HIS A 1 89 ? 7.797 14.082 14.330 1.00 50.41 89 HIS A C 1
ATOM 702 O O . HIS A 1 89 ? 8.601 13.945 13.410 1.00 50.41 89 HIS A O 1
ATOM 708 N N . VAL A 1 90 ? 6.572 14.579 14.125 1.00 47.72 90 VAL A N 1
ATOM 709 C CA . VAL A 1 90 ? 6.028 14.953 12.804 1.00 47.72 90 VAL A CA 1
ATOM 710 C C . VAL A 1 90 ? 6.860 16.043 12.119 1.00 47.72 90 VAL A C 1
ATOM 712 O O . VAL A 1 90 ? 7.025 16.039 10.903 1.00 47.72 90 VAL A O 1
ATOM 715 N N . THR A 1 91 ? 7.426 16.961 12.905 1.00 45.38 91 THR A N 1
ATOM 716 C CA . THR A 1 91 ? 8.120 18.151 12.386 1.00 45.38 91 THR A CA 1
ATOM 717 C C . THR A 1 91 ? 9.542 17.865 11.888 1.00 45.38 91 THR A C 1
ATOM 719 O O . THR A 1 91 ? 10.051 18.612 11.055 1.00 45.38 91 THR A O 1
ATOM 722 N N . ASP A 1 92 ? 10.179 16.790 12.366 1.00 43.03 92 ASP A N 1
ATOM 723 C CA . ASP A 1 92 ? 11.565 16.434 12.014 1.00 43.03 92 ASP A CA 1
ATOM 724 C C . ASP A 1 92 ? 11.666 15.404 10.874 1.00 43.03 92 ASP A C 1
ATOM 726 O O . ASP A 1 92 ? 12.729 15.285 10.261 1.00 43.03 92 ASP A O 1
ATOM 730 N N . MET A 1 93 ? 10.567 14.711 10.535 1.00 48.97 93 MET A N 1
ATOM 731 C CA . MET A 1 93 ? 10.540 13.648 9.513 1.00 48.97 93 MET A CA 1
ATOM 732 C C . MET A 1 93 ? 11.060 14.098 8.142 1.00 48.97 93 MET A C 1
ATOM 734 O O . MET A 1 93 ? 11.796 13.369 7.484 1.00 48.97 93 MET A O 1
ATOM 738 N N . TYR A 1 94 ? 10.751 15.328 7.730 1.00 47.28 94 TYR A N 1
ATOM 739 C CA . TYR A 1 94 ? 11.098 15.826 6.396 1.00 47.28 94 TYR A CA 1
ATOM 740 C C . TYR A 1 94 ? 12.485 16.470 6.289 1.00 47.28 94 TYR A C 1
ATOM 742 O O . TYR A 1 94 ? 12.895 16.874 5.203 1.00 47.28 94 TYR A O 1
ATOM 750 N N . ARG A 1 95 ? 13.236 16.567 7.394 1.00 40.16 95 ARG A N 1
ATOM 751 C CA . ARG A 1 95 ? 14.634 17.030 7.360 1.00 40.16 95 ARG A CA 1
ATOM 752 C C . ARG A 1 95 ? 15.641 15.901 7.132 1.00 40.16 95 ARG A C 1
ATOM 754 O O . ARG A 1 95 ? 16.811 16.203 6.909 1.00 40.16 95 ARG A O 1
ATOM 761 N N . LYS A 1 96 ? 15.216 14.633 7.208 1.00 40.38 96 LYS A N 1
ATOM 762 C CA . LYS A 1 96 ? 16.111 13.464 7.276 1.00 40.38 96 LYS A CA 1
ATOM 763 C C . LYS A 1 96 ? 15.655 12.242 6.463 1.00 40.38 96 LYS A C 1
ATOM 765 O O . LYS A 1 96 ? 16.021 11.116 6.791 1.00 40.38 96 LYS A O 1
ATOM 770 N N . THR A 1 97 ? 14.937 12.422 5.357 1.00 44.44 97 THR A N 1
ATOM 771 C CA . THR A 1 97 ? 14.932 11.406 4.286 1.00 44.44 97 THR A CA 1
ATOM 772 C C . THR A 1 97 ? 16.240 11.523 3.501 1.00 44.44 97 THR A C 1
ATOM 774 O O . THR A 1 97 ? 16.276 12.001 2.373 1.00 44.44 97 THR A O 1
ATOM 777 N N . SER A 1 98 ? 17.351 11.189 4.158 1.00 41.84 98 SER A N 1
ATOM 778 C CA . SER A 1 98 ? 18.685 11.114 3.565 1.00 41.84 98 SER A CA 1
ATOM 779 C C . SER A 1 98 ? 19.041 9.644 3.360 1.00 41.84 98 SER A C 1
ATOM 781 O O . SER A 1 98 ? 19.670 9.052 4.231 1.00 41.84 98 SER A O 1
ATOM 783 N N . ASP A 1 99 ? 18.505 9.058 2.289 1.00 46.62 99 ASP A N 1
ATOM 784 C CA . ASP A 1 99 ? 19.171 8.099 1.390 1.00 46.62 99 ASP A CA 1
ATOM 785 C C . ASP A 1 99 ? 18.116 7.470 0.467 1.00 46.62 99 ASP A C 1
ATOM 787 O O . ASP A 1 99 ? 17.667 6.340 0.657 1.00 46.62 99 ASP A O 1
ATOM 791 N N . ASP A 1 100 ? 17.704 8.216 -0.561 1.00 54.41 100 ASP A N 1
ATOM 792 C CA . ASP A 1 100 ? 17.027 7.620 -1.715 1.00 54.41 100 ASP A CA 1
ATOM 793 C C . ASP A 1 100 ? 18.091 6.915 -2.569 1.00 54.41 100 ASP A C 1
ATOM 795 O O . ASP A 1 100 ? 18.569 7.447 -3.571 1.00 54.41 100 ASP A O 1
ATOM 799 N N . SER A 1 101 ? 18.505 5.710 -2.169 1.00 54.62 101 SER A N 1
ATOM 800 C CA . SER A 1 101 ? 19.320 4.873 -3.051 1.00 54.62 101 SER A CA 1
ATOM 801 C C . SER A 1 101 ? 18.506 4.559 -4.310 1.00 54.62 101 SER A C 1
ATOM 803 O O . SER A 1 101 ? 17.335 4.176 -4.249 1.00 54.62 101 SER A O 1
ATOM 805 N N . VAL A 1 102 ? 19.070 4.774 -5.496 1.00 60.81 102 VAL A N 1
ATOM 806 C CA . VAL A 1 102 ? 18.334 4.543 -6.744 1.00 60.81 102 VAL A CA 1
ATOM 807 C C . VAL A 1 102 ? 18.241 3.035 -7.008 1.00 60.81 102 VAL A C 1
ATOM 809 O O . VAL A 1 102 ? 19.273 2.373 -7.063 1.00 60.81 102 VAL A O 1
ATOM 812 N N . THR A 1 103 ? 17.027 2.479 -7.185 1.00 70.06 103 THR A N 1
ATOM 813 C CA . THR A 1 103 ? 16.851 1.020 -7.418 1.00 70.06 103 THR A CA 1
ATOM 814 C C . THR A 1 103 ? 17.346 0.615 -8.802 1.00 70.06 103 THR A C 1
ATOM 816 O O . THR A 1 103 ? 17.805 -0.503 -8.999 1.00 70.06 103 THR A O 1
ATOM 819 N N . SER A 1 104 ? 17.228 1.523 -9.774 1.00 78.38 104 SER A N 1
ATOM 820 C CA . SER A 1 104 ? 17.633 1.271 -11.152 1.00 78.38 104 SER A CA 1
ATOM 821 C C . SER A 1 104 ? 19.143 1.426 -11.312 1.00 78.38 104 SER A C 1
ATOM 823 O O . SER A 1 104 ? 19.687 2.530 -11.227 1.00 78.38 104 SER A O 1
ATOM 825 N N . LEU A 1 105 ? 19.806 0.324 -11.644 1.00 81.56 105 LEU A N 1
ATOM 826 C CA . LEU A 1 105 ? 21.193 0.311 -12.089 1.00 81.56 105 LEU A CA 1
ATOM 827 C C . LEU A 1 105 ? 21.353 1.087 -13.401 1.00 81.56 105 LEU A C 1
ATOM 829 O O . LEU A 1 105 ? 22.374 1.731 -13.601 1.00 81.56 105 LEU A O 1
ATOM 833 N N . THR A 1 106 ? 20.357 1.099 -14.294 1.00 82.00 106 THR A N 1
ATOM 834 C CA . THR A 1 106 ? 20.412 1.937 -15.508 1.00 82.00 106 THR A CA 1
ATOM 835 C C . THR A 1 106 ? 20.421 3.424 -15.176 1.00 82.00 106 THR A C 1
ATOM 837 O O . THR A 1 106 ? 21.111 4.193 -15.841 1.00 82.00 106 THR A O 1
ATOM 840 N N . TYR A 1 107 ? 19.685 3.854 -14.153 1.00 77.12 107 TYR A N 1
ATOM 841 C CA . TYR A 1 107 ? 19.772 5.236 -13.699 1.00 77.12 107 TYR A CA 1
ATOM 842 C C . TYR A 1 107 ? 21.160 5.528 -13.119 1.00 77.12 107 TYR A C 1
ATOM 844 O O . TYR A 1 107 ? 21.764 6.529 -13.496 1.00 77.12 107 TYR A O 1
ATOM 852 N N . GLN A 1 108 ? 21.709 4.626 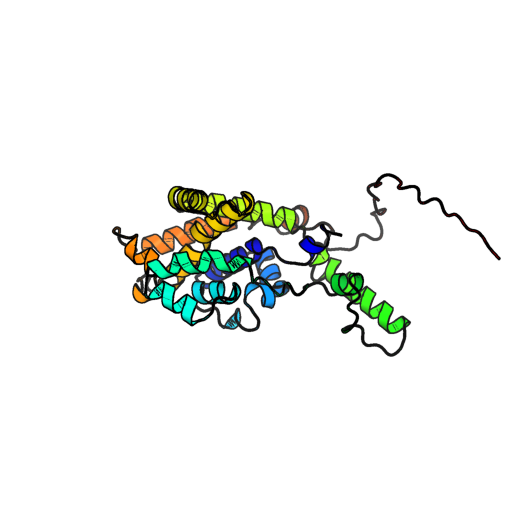-12.296 1.00 79.00 108 GLN A N 1
ATOM 853 C CA . GLN A 1 108 ? 23.089 4.733 -11.805 1.00 79.00 108 GLN A CA 1
ATOM 854 C C . GLN A 1 108 ? 24.101 4.850 -12.966 1.00 79.00 108 GLN A C 1
ATOM 856 O O . GLN A 1 108 ? 24.992 5.693 -12.910 1.00 79.00 108 GLN A O 1
ATOM 861 N N . LEU A 1 109 ? 23.910 4.112 -14.077 1.00 81.12 109 LEU A N 1
ATOM 862 C CA . LEU A 1 109 ? 24.722 4.276 -15.298 1.00 81.12 109 LEU A CA 1
ATOM 863 C C . LEU A 1 109 ? 24.661 5.700 -15.859 1.00 81.12 109 LEU A C 1
ATOM 865 O O . LEU A 1 109 ? 25.691 6.246 -16.254 1.00 81.12 109 LEU A O 1
ATOM 869 N N . ILE A 1 110 ? 23.457 6.273 -15.949 1.00 79.62 110 ILE A N 1
ATOM 870 C CA . ILE A 1 110 ? 23.232 7.623 -16.487 1.00 79.62 110 ILE A CA 1
ATOM 871 C C . ILE A 1 110 ? 23.865 8.676 -15.573 1.00 79.62 110 ILE A C 1
ATOM 873 O O . ILE A 1 110 ? 24.419 9.655 -16.073 1.00 79.62 110 ILE A O 1
ATOM 877 N N . ASP A 1 111 ? 23.807 8.457 -14.261 1.00 77.00 111 ASP A N 1
ATOM 878 C CA . ASP A 1 111 ? 24.376 9.343 -13.242 1.00 77.00 111 ASP A CA 1
ATOM 879 C C . ASP A 1 111 ? 25.901 9.178 -13.080 1.00 77.00 111 ASP A C 1
ATOM 881 O O . ASP A 1 111 ? 26.557 9.943 -12.378 1.00 77.00 111 ASP A O 1
ATOM 885 N N . GLY A 1 112 ? 26.498 8.210 -13.784 1.00 75.75 112 GLY A N 1
ATOM 886 C CA . GLY A 1 112 ? 27.942 7.978 -13.801 1.00 75.75 112 GLY A CA 1
ATOM 887 C C . GLY A 1 112 ? 28.455 7.078 -12.676 1.00 75.75 112 GLY A C 1
ATOM 888 O O . GLY A 1 112 ? 29.670 6.929 -12.521 1.00 75.75 112 GLY A O 1
ATOM 889 N N . GLU A 1 113 ? 27.569 6.429 -11.920 1.00 80.25 113 GLU A N 1
ATOM 890 C CA . GLU A 1 113 ? 27.937 5.377 -10.979 1.00 80.25 113 GLU A CA 1
ATOM 891 C C . GLU A 1 113 ? 28.168 4.060 -11.740 1.00 80.25 113 GLU A C 1
ATOM 893 O O . GLU A 1 113 ? 27.249 3.400 -12.219 1.00 80.25 113 GLU A O 1
ATOM 898 N N . LEU A 1 114 ? 29.440 3.673 -11.879 1.00 81.50 114 LEU A N 1
ATOM 899 C CA . LEU A 1 114 ? 29.864 2.509 -12.675 1.00 81.50 114 LEU A CA 1
ATOM 900 C C . LEU A 1 114 ? 30.428 1.368 -11.811 1.00 81.50 114 LEU A C 1
ATOM 902 O O . LEU A 1 114 ? 30.996 0.410 -12.337 1.00 81.50 114 LEU A O 1
ATOM 906 N N . SER A 1 115 ? 30.291 1.455 -10.484 1.00 81.88 115 SER A N 1
ATOM 907 C CA . SER A 1 115 ? 30.899 0.539 -9.500 1.00 81.88 115 SER A CA 1
ATOM 908 C C . SER A 1 115 ? 30.513 -0.937 -9.720 1.00 81.88 115 SER A C 1
ATOM 910 O O . SER A 1 115 ? 31.321 -1.849 -9.506 1.00 81.88 115 SER A O 1
ATOM 912 N N . PHE A 1 116 ? 29.301 -1.185 -10.224 1.00 79.56 116 PHE A N 1
ATOM 913 C CA . PHE A 1 116 ? 28.784 -2.517 -10.549 1.00 79.56 116 PHE A CA 1
ATOM 914 C C . PHE A 1 116 ? 29.223 -3.031 -11.931 1.00 79.56 116 PHE A C 1
ATOM 916 O O . PHE A 1 116 ? 29.163 -4.242 -12.191 1.00 79.56 116 PHE A O 1
ATOM 923 N N . LEU A 1 117 ? 29.711 -2.165 -12.825 1.00 80.00 117 LEU A N 1
ATOM 924 C CA . LEU A 1 117 ? 30.214 -2.530 -14.152 1.00 80.00 117 LEU A CA 1
ATOM 925 C C . LEU A 1 117 ? 31.658 -3.051 -14.089 1.00 80.00 117 LEU A C 1
ATOM 927 O O . LEU A 1 117 ? 32.596 -2.474 -14.631 1.00 80.00 117 LEU A O 1
ATOM 931 N N . LYS A 1 118 ? 31.844 -4.204 -13.445 1.00 76.50 118 LYS A N 1
ATOM 932 C CA . LYS A 1 118 ? 33.114 -4.945 -13.472 1.00 76.50 118 LYS A CA 1
ATOM 933 C C . LYS A 1 118 ? 33.267 -5.701 -14.800 1.00 76.50 118 LYS A C 1
ATOM 935 O O . LYS A 1 118 ? 32.342 -6.407 -15.205 1.00 76.50 118 LYS A O 1
ATOM 940 N N . GLY A 1 119 ? 34.430 -5.599 -15.450 1.00 72.19 119 GLY A N 1
ATOM 941 C CA . GLY A 1 119 ? 34.752 -6.336 -16.677 1.00 72.19 119 GLY A CA 1
ATOM 942 C C . GLY A 1 119 ? 36.189 -6.114 -17.160 1.00 72.19 119 GLY A C 1
ATOM 943 O O . GLY A 1 119 ? 36.798 -5.096 -16.855 1.00 72.19 119 GLY A O 1
ATOM 944 N N . ALA A 1 120 ? 36.732 -7.069 -17.921 1.00 62.72 120 ALA A N 1
ATOM 945 C CA . ALA A 1 120 ? 38.115 -7.028 -18.420 1.00 62.72 120 ALA A CA 1
ATOM 946 C C . ALA A 1 120 ? 38.289 -6.204 -19.716 1.00 62.72 120 ALA A C 1
ATOM 948 O O . ALA A 1 120 ? 39.411 -5.961 -20.150 1.00 62.72 120 ALA A O 1
ATOM 949 N N . SER A 1 121 ? 37.191 -5.798 -20.368 1.00 83.50 121 SER A N 1
ATOM 950 C CA . SER A 1 121 ? 37.212 -5.020 -21.617 1.00 83.50 121 SER A CA 1
ATOM 951 C C . SER A 1 121 ? 35.994 -4.103 -21.766 1.00 83.50 121 SER A C 1
ATOM 953 O O . SER A 1 121 ? 34.917 -4.386 -21.229 1.00 83.50 121 SER A O 1
ATOM 955 N N . SER A 1 122 ? 36.123 -3.061 -22.592 1.00 83.94 122 SER A N 1
ATOM 956 C CA . SER A 1 122 ? 35.016 -2.165 -22.963 1.00 83.94 122 SER A CA 1
ATOM 957 C C . SER A 1 122 ? 33.823 -2.916 -23.566 1.00 83.94 122 SER A C 1
ATOM 959 O O . SER A 1 122 ? 32.681 -2.634 -23.218 1.00 83.94 122 SER A O 1
ATOM 961 N N . LYS A 1 123 ? 34.069 -3.944 -24.390 1.00 88.69 123 LYS A N 1
ATOM 962 C CA . LYS A 1 123 ? 33.017 -4.807 -24.955 1.00 88.69 123 LYS A CA 1
ATOM 963 C C . LYS A 1 123 ? 32.216 -5.525 -23.866 1.00 88.69 123 LYS A C 1
ATOM 965 O O . LYS A 1 123 ? 30.991 -5.555 -23.931 1.00 88.69 123 LYS A O 1
ATOM 970 N N . SER A 1 124 ? 32.896 -6.100 -22.872 1.00 87.50 124 SER A N 1
ATOM 971 C CA . SER A 1 124 ? 32.219 -6.786 -21.761 1.00 87.50 124 SER A CA 1
ATOM 972 C C . SER A 1 124 ? 31.418 -5.827 -20.879 1.00 87.50 124 SER A C 1
ATOM 974 O O . SER A 1 124 ? 30.327 -6.179 -20.441 1.00 87.50 124 SER A O 1
ATOM 976 N N . ILE A 1 125 ? 31.920 -4.605 -20.680 1.00 86.19 125 ILE A N 1
ATOM 977 C CA . ILE A 1 125 ? 31.232 -3.558 -19.919 1.00 86.19 125 ILE A CA 1
ATOM 978 C C . ILE A 1 125 ? 29.968 -3.095 -20.656 1.00 86.19 125 ILE A C 1
ATOM 980 O O . ILE A 1 125 ? 28.895 -3.068 -20.060 1.00 86.19 125 ILE A O 1
ATOM 984 N N . LEU A 1 126 ? 30.067 -2.808 -21.959 1.00 87.75 126 LEU A N 1
ATOM 985 C CA . LEU A 1 126 ? 28.926 -2.384 -22.779 1.00 87.75 126 LEU A CA 1
ATOM 986 C C . LEU A 1 126 ? 27.842 -3.457 -22.864 1.00 87.75 126 LEU A C 1
ATOM 988 O O . LEU A 1 126 ? 26.661 -3.136 -22.765 1.00 87.75 126 LEU A O 1
ATOM 992 N N . LYS A 1 127 ? 28.233 -4.730 -23.007 1.00 88.56 127 LYS A N 1
ATOM 993 C CA . LYS A 1 127 ? 27.276 -5.839 -22.977 1.00 88.56 127 LYS A CA 1
ATOM 994 C C . LYS A 1 127 ? 26.535 -5.881 -21.639 1.00 88.56 127 LYS A C 1
ATOM 996 O O . LYS A 1 127 ? 25.315 -5.918 -21.630 1.00 88.56 127 LYS A O 1
ATOM 1001 N N . LYS A 1 128 ? 27.261 -5.791 -20.520 1.00 88.12 128 LYS A N 1
ATOM 1002 C CA . LYS A 1 128 ? 26.658 -5.799 -19.180 1.00 88.12 128 LYS A CA 1
ATOM 1003 C C . LYS A 1 128 ? 25.697 -4.626 -18.965 1.00 88.12 128 LYS A C 1
ATOM 1005 O O . LYS A 1 128 ? 24.626 -4.823 -18.405 1.00 88.12 128 LYS A O 1
ATOM 1010 N N . ALA A 1 129 ? 26.060 -3.429 -19.422 1.00 86.94 129 ALA A N 1
ATOM 1011 C CA . ALA A 1 129 ? 25.178 -2.267 -19.375 1.00 86.94 129 ALA A CA 1
ATOM 1012 C C . ALA A 1 129 ? 23.891 -2.495 -20.190 1.00 86.94 129 ALA A C 1
ATOM 1014 O O . ALA A 1 129 ? 22.798 -2.245 -19.690 1.00 86.94 129 ALA A O 1
ATOM 1015 N N . ALA A 1 130 ? 24.010 -3.029 -21.411 1.00 87.50 130 ALA A N 1
ATOM 1016 C CA . ALA A 1 130 ? 22.859 -3.343 -22.257 1.00 87.50 130 ALA A CA 1
ATOM 1017 C C . ALA A 1 130 ? 21.950 -4.423 -21.643 1.00 87.50 130 ALA A C 1
ATOM 1019 O O . ALA A 1 130 ? 20.727 -4.280 -21.682 1.00 87.50 130 ALA A O 1
ATOM 1020 N N . ASP A 1 131 ? 22.536 -5.466 -21.048 1.00 88.44 131 ASP A N 1
ATOM 1021 C CA . ASP A 1 131 ? 21.801 -6.536 -20.367 1.00 88.44 131 ASP A CA 1
ATOM 1022 C C . ASP A 1 131 ? 21.011 -5.970 -19.167 1.00 88.44 131 ASP A C 1
ATOM 1024 O O . ASP A 1 131 ? 19.824 -6.255 -19.020 1.00 88.44 131 ASP A O 1
ATOM 1028 N N . ILE A 1 132 ? 21.629 -5.097 -18.359 1.00 87.50 132 ILE A N 1
ATOM 1029 C CA . ILE A 1 132 ? 20.975 -4.414 -17.226 1.00 87.50 132 ILE A CA 1
ATOM 1030 C C . ILE A 1 132 ? 19.796 -3.558 -17.695 1.00 87.50 132 ILE A C 1
ATOM 1032 O O . ILE A 1 132 ? 18.693 -3.692 -17.168 1.00 87.50 132 ILE A O 1
ATOM 1036 N N . SER A 1 133 ? 19.996 -2.713 -18.707 1.00 85.00 133 SER A N 1
ATOM 1037 C CA . SER A 1 133 ? 18.921 -1.849 -19.206 1.00 85.00 133 SER A CA 1
ATOM 1038 C C . SER A 1 133 ? 17.783 -2.636 -19.847 1.00 85.00 133 SER A C 1
ATOM 1040 O O . SER A 1 133 ? 16.620 -2.285 -19.666 1.00 85.00 133 SER A O 1
ATOM 1042 N N . THR A 1 134 ? 18.089 -3.727 -20.549 1.00 85.69 134 THR A N 1
ATOM 1043 C CA . THR A 1 134 ? 17.062 -4.613 -21.116 1.00 85.69 134 THR A CA 1
ATOM 1044 C C . THR A 1 134 ? 16.248 -5.267 -20.004 1.00 85.69 134 THR A C 1
ATOM 1046 O O . THR A 1 134 ? 15.016 -5.224 -20.043 1.00 85.69 134 THR A O 1
ATOM 1049 N N . LYS A 1 135 ? 16.925 -5.789 -18.973 1.00 86.31 135 LYS A N 1
ATOM 1050 C CA . LYS A 1 135 ? 16.279 -6.375 -17.798 1.00 86.31 135 LYS A CA 1
ATOM 1051 C C . LYS A 1 135 ? 15.355 -5.373 -17.104 1.00 86.31 135 LYS A C 1
ATOM 1053 O O . LYS A 1 135 ? 14.206 -5.699 -16.829 1.00 86.31 135 LYS A O 1
ATOM 1058 N N . GLU A 1 136 ? 15.808 -4.144 -16.866 1.00 86.25 136 GLU A N 1
ATOM 1059 C CA . GLU A 1 136 ? 15.012 -3.137 -16.148 1.00 86.25 136 GLU A CA 1
ATOM 1060 C C . GLU A 1 136 ? 13.814 -2.590 -16.930 1.00 86.25 136 GLU A C 1
ATOM 1062 O O . GLU A 1 136 ? 12.837 -2.147 -16.325 1.00 86.25 136 GLU A O 1
ATOM 1067 N N . VAL A 1 137 ? 13.859 -2.628 -18.263 1.00 84.25 137 VAL A N 1
ATOM 1068 C CA . VAL A 1 137 ? 12.742 -2.192 -19.115 1.00 84.25 137 VAL A CA 1
ATOM 1069 C C . VAL A 1 137 ? 11.735 -3.321 -19.356 1.00 84.25 137 VAL A C 1
ATOM 1071 O O . VAL A 1 137 ? 10.529 -3.071 -19.349 1.00 84.25 137 VAL A O 1
ATOM 1074 N N . PHE A 1 138 ? 12.193 -4.557 -19.570 1.00 83.19 138 PHE A N 1
ATOM 1075 C CA . PHE A 1 138 ? 11.329 -5.642 -20.053 1.00 83.19 138 PHE A CA 1
ATOM 1076 C C . PHE A 1 138 ? 11.103 -6.774 -19.053 1.00 83.19 138 PHE A C 1
ATOM 1078 O O . PHE A 1 138 ? 10.024 -7.351 -19.064 1.00 83.19 138 PHE A O 1
ATOM 1085 N N . GLU A 1 139 ? 12.064 -7.079 -18.181 1.00 82.81 139 GLU A N 1
ATOM 1086 C CA . GLU A 1 139 ? 11.954 -8.213 -17.251 1.00 82.81 139 GLU A CA 1
ATOM 1087 C C . GLU A 1 139 ? 11.490 -7.766 -15.863 1.00 82.81 139 GLU A C 1
ATOM 1089 O O . GLU A 1 139 ? 10.390 -8.105 -15.449 1.00 82.81 139 GLU A O 1
ATOM 1094 N N . SER A 1 140 ? 12.285 -6.958 -15.150 1.00 81.75 140 SER A N 1
ATOM 1095 C CA . SER A 1 140 ? 11.880 -6.420 -13.841 1.00 81.75 140 SER A CA 1
ATOM 1096 C C . SER A 1 140 ? 10.942 -5.227 -13.968 1.00 81.75 140 SER A C 1
ATOM 1098 O O . SER A 1 140 ? 10.321 -4.810 -12.996 1.00 81.75 140 SER A O 1
ATOM 1100 N N . ARG A 1 141 ? 10.838 -4.652 -15.172 1.00 83.38 141 ARG A N 1
ATOM 1101 C CA . ARG A 1 141 ? 9.898 -3.579 -15.518 1.00 83.38 141 ARG A CA 1
ATOM 1102 C C . ARG A 1 141 ? 10.055 -2.287 -14.708 1.00 83.38 141 ARG A C 1
ATOM 1104 O O . ARG A 1 141 ? 9.250 -1.379 -14.911 1.00 83.38 141 ARG A O 1
ATOM 1111 N N . ILE A 1 142 ? 11.087 -2.168 -13.870 1.00 82.88 142 ILE A N 1
ATOM 1112 C CA . ILE A 1 142 ? 11.392 -1.012 -13.009 1.00 82.88 142 ILE A CA 1
ATOM 1113 C C . ILE A 1 142 ? 11.331 0.300 -13.793 1.00 82.88 142 ILE A C 1
ATOM 1115 O O . ILE A 1 142 ? 10.696 1.248 -13.351 1.00 82.88 142 ILE A O 1
ATOM 1119 N N . LEU A 1 143 ? 11.946 0.346 -14.977 1.00 81.12 143 LEU A N 1
ATOM 1120 C CA . LEU A 1 143 ? 11.994 1.555 -15.808 1.00 81.12 143 LEU A CA 1
ATOM 1121 C C . LEU A 1 143 ? 10.773 1.753 -16.701 1.00 81.12 143 LEU A C 1
ATOM 1123 O O . LEU A 1 143 ? 10.607 2.813 -17.300 1.00 81.12 143 LEU A O 1
ATOM 1127 N N . SER A 1 144 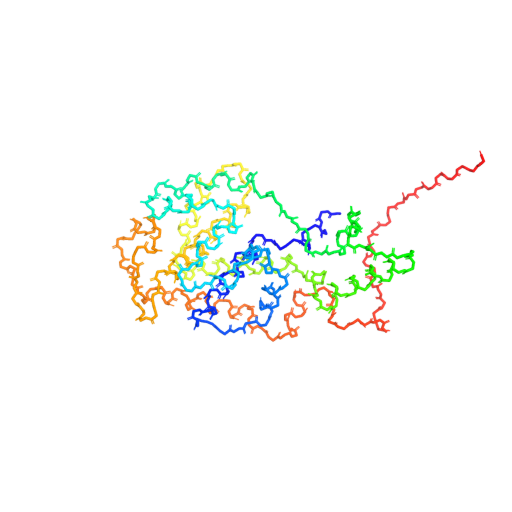? 9.953 0.717 -16.851 1.00 84.75 144 SER A N 1
ATOM 1128 C CA . SER A 1 144 ? 8.749 0.789 -17.673 1.00 84.75 144 SER A CA 1
ATOM 1129 C C . SER A 1 144 ? 7.517 1.199 -16.876 1.00 84.75 144 SER A C 1
ATOM 1131 O O . SER A 1 144 ? 6.526 1.563 -17.502 1.00 84.75 144 SER A O 1
ATOM 1133 N N . ARG A 1 145 ? 7.565 1.177 -15.537 1.00 86.62 145 ARG A N 1
ATOM 1134 C CA . ARG A 1 145 ? 6.431 1.541 -14.680 1.00 86.62 145 ARG A CA 1
ATOM 1135 C C . ARG A 1 145 ? 6.154 3.042 -14.724 1.00 86.62 145 ARG A C 1
ATOM 1137 O O . ARG A 1 145 ? 7.054 3.859 -14.551 1.00 86.62 145 ARG A O 1
ATOM 1144 N N . ASP A 1 146 ? 4.892 3.394 -14.932 1.00 86.06 146 ASP A N 1
ATOM 1145 C CA . ASP A 1 146 ? 4.395 4.761 -14.800 1.00 86.06 146 ASP A CA 1
ATOM 1146 C C . ASP A 1 146 ? 4.082 5.036 -13.321 1.00 86.06 146 ASP A C 1
ATOM 1148 O O . ASP A 1 146 ? 2.952 4.880 -12.856 1.00 86.06 146 ASP A O 1
ATOM 1152 N N . LEU A 1 147 ? 5.127 5.375 -12.559 1.00 81.12 147 LEU A N 1
ATOM 1153 C CA . LEU A 1 147 ? 5.012 5.621 -11.118 1.00 81.12 147 LEU A CA 1
ATOM 1154 C C . LEU A 1 147 ? 4.193 6.874 -10.787 1.00 81.12 147 LEU A C 1
ATOM 1156 O O . LEU A 1 147 ? 3.645 6.941 -9.694 1.00 81.12 147 LEU A O 1
ATOM 1160 N N . ILE A 1 148 ? 4.076 7.824 -11.721 1.00 81.75 148 ILE A N 1
ATOM 1161 C CA . ILE A 1 148 ? 3.273 9.040 -11.534 1.00 81.75 148 ILE A CA 1
ATOM 1162 C C . ILE A 1 148 ? 1.792 8.667 -11.553 1.00 81.75 148 ILE A C 1
ATOM 1164 O O . ILE A 1 148 ? 1.073 8.947 -10.600 1.00 81.75 148 ILE A O 1
ATOM 1168 N N . THR A 1 149 ? 1.357 7.956 -12.599 1.00 87.38 149 THR A N 1
ATOM 1169 C CA . THR A 1 149 ? -0.033 7.483 -12.702 1.00 87.38 149 THR A CA 1
ATOM 1170 C C . THR A 1 149 ? -0.389 6.561 -11.533 1.00 87.38 149 THR A C 1
ATOM 1172 O O . THR A 1 149 ? -1.491 6.632 -10.993 1.00 87.38 149 THR A O 1
ATOM 1175 N N . LEU A 1 150 ? 0.552 5.710 -11.106 1.00 88.12 150 LEU A N 1
ATOM 1176 C CA . LEU A 1 150 ? 0.361 4.857 -9.934 1.00 88.12 150 LEU A CA 1
ATOM 1177 C C . LEU A 1 150 ? 0.221 5.664 -8.634 1.00 88.12 150 LEU A C 1
ATOM 1179 O O . LEU A 1 150 ? -0.629 5.331 -7.810 1.00 88.12 150 LEU A O 1
ATOM 1183 N N . GLU A 1 151 ? 1.044 6.694 -8.428 1.00 85.94 151 GLU A N 1
ATOM 1184 C CA . GLU A 1 151 ? 0.968 7.537 -7.233 1.00 85.94 151 GLU A CA 1
ATOM 1185 C C . GLU A 1 151 ? -0.364 8.287 -7.153 1.00 85.94 151 GLU A C 1
ATOM 1187 O O . GLU A 1 151 ? -0.990 8.276 -6.091 1.00 85.94 151 GLU A O 1
ATOM 1192 N N . ASP A 1 152 ? -0.831 8.859 -8.265 1.00 87.69 152 ASP A N 1
ATOM 1193 C CA . ASP A 1 152 ? -2.133 9.532 -8.339 1.00 87.69 152 ASP A CA 1
ATOM 1194 C C . ASP A 1 152 ? -3.274 8.569 -7.956 1.00 87.69 152 ASP A C 1
ATOM 1196 O O . ASP A 1 152 ? -4.101 8.874 -7.092 1.00 87.69 152 ASP A O 1
ATOM 1200 N N . ASP A 1 153 ? -3.274 7.355 -8.515 1.00 91.94 153 ASP A N 1
ATOM 1201 C CA . ASP A 1 153 ? -4.291 6.343 -8.213 1.00 91.94 153 ASP A CA 1
ATOM 1202 C C . ASP A 1 153 ? -4.242 5.854 -6.755 1.00 91.94 153 ASP A C 1
ATOM 1204 O O . ASP A 1 153 ? -5.284 5.563 -6.156 1.00 91.94 153 ASP A O 1
ATOM 1208 N N . ILE A 1 154 ? -3.045 5.759 -6.167 1.00 92.56 154 ILE A N 1
ATOM 1209 C CA . ILE A 1 154 ? -2.854 5.424 -4.748 1.00 92.56 154 ILE A CA 1
ATOM 1210 C C . ILE A 1 154 ? -3.361 6.556 -3.850 1.00 92.56 154 ILE A C 1
ATOM 1212 O O . ILE A 1 154 ? -3.997 6.287 -2.828 1.00 92.56 154 ILE A O 1
ATOM 1216 N N . MET A 1 155 ? -3.110 7.813 -4.213 1.00 90.12 155 MET A N 1
ATOM 1217 C CA . MET A 1 155 ? -3.605 8.977 -3.478 1.00 90.12 155 MET A CA 1
ATOM 1218 C C . MET A 1 155 ? -5.135 9.038 -3.488 1.00 90.12 155 MET A C 1
ATOM 1220 O O . MET A 1 155 ? -5.753 9.243 -2.437 1.00 90.12 155 MET A O 1
ATOM 1224 N N . ASP A 1 156 ? -5.750 8.765 -4.638 1.00 93.50 156 ASP A N 1
ATOM 1225 C CA . ASP A 1 156 ? -7.201 8.621 -4.755 1.00 93.50 156 ASP A CA 1
ATOM 1226 C C . ASP A 1 156 ? -7.726 7.465 -3.895 1.00 93.50 156 ASP A C 1
ATOM 1228 O O . ASP A 1 156 ? -8.720 7.618 -3.180 1.00 93.50 156 ASP A O 1
ATOM 1232 N N . ALA A 1 157 ? -7.036 6.319 -3.899 1.00 95.25 157 ALA A N 1
ATOM 1233 C CA . ALA A 1 157 ? -7.399 5.182 -3.060 1.00 95.25 157 ALA A CA 1
ATOM 1234 C C . ALA A 1 157 ? -7.330 5.535 -1.565 1.00 95.25 157 ALA A C 1
ATOM 1236 O O . ALA A 1 157 ? -8.261 5.232 -0.820 1.00 95.25 157 ALA A O 1
ATOM 1237 N N . PHE A 1 158 ? -6.286 6.236 -1.114 1.00 94.19 158 PHE A N 1
ATOM 1238 C CA . PHE A 1 158 ? -6.197 6.712 0.268 1.00 94.19 158 PHE A CA 1
ATOM 1239 C C . PHE A 1 158 ? -7.312 7.702 0.623 1.00 94.19 158 PHE A C 1
ATOM 1241 O O . PHE A 1 158 ? -7.828 7.667 1.744 1.00 94.19 158 PHE A O 1
ATOM 1248 N N . SER A 1 159 ? -7.707 8.571 -0.311 1.00 94.31 159 SER A N 1
ATOM 1249 C CA . SER A 1 159 ? -8.842 9.481 -0.129 1.00 94.31 159 SER A CA 1
ATOM 1250 C C . SER A 1 159 ? -10.148 8.707 0.094 1.00 94.31 159 SER A C 1
ATOM 1252 O O . SER A 1 159 ? -10.862 8.964 1.069 1.00 94.31 159 SER A O 1
ATOM 1254 N N . ASP A 1 160 ? -10.415 7.690 -0.727 1.00 96.56 160 ASP A N 1
ATOM 1255 C CA . ASP A 1 160 ? -11.576 6.807 -0.574 1.00 96.56 160 ASP A CA 1
ATOM 1256 C C . ASP A 1 160 ? -11.546 6.026 0.741 1.00 96.56 160 ASP A C 1
ATOM 1258 O O . ASP A 1 160 ? -12.563 5.928 1.429 1.00 96.56 160 ASP A O 1
ATOM 1262 N N . MET A 1 161 ? -10.380 5.504 1.131 1.00 96.88 161 MET A N 1
ATOM 1263 C CA . MET A 1 161 ? -10.207 4.802 2.406 1.00 96.88 161 MET A CA 1
ATOM 1264 C C . MET A 1 161 ? -10.482 5.733 3.584 1.00 96.88 161 MET A C 1
ATOM 1266 O O . MET A 1 161 ? -11.187 5.358 4.519 1.00 96.88 161 MET A O 1
ATOM 1270 N N . CYS A 1 162 ? -9.980 6.968 3.536 1.00 94.19 162 CYS A N 1
ATOM 1271 C CA . CYS A 1 162 ? -10.250 7.974 4.560 1.00 94.19 162 CYS A CA 1
ATOM 1272 C C . CYS A 1 162 ? -11.756 8.242 4.683 1.00 94.19 162 CYS A C 1
ATOM 1274 O O . CYS A 1 162 ? -12.283 8.339 5.797 1.00 94.19 162 CYS A O 1
ATOM 1276 N N . ASN A 1 163 ? -12.457 8.279 3.544 1.00 94.25 163 ASN A N 1
ATOM 1277 C CA . ASN A 1 163 ? -13.903 8.432 3.512 1.00 94.25 163 ASN A CA 1
ATOM 1278 C C . ASN A 1 163 ? -14.641 7.232 4.111 1.00 94.25 163 ASN A C 1
ATOM 1280 O O . ASN A 1 163 ? -15.508 7.415 4.967 1.00 94.25 163 ASN A O 1
ATOM 1284 N N . ALA A 1 164 ? -14.276 6.016 3.706 1.00 94.19 164 ALA A N 1
ATOM 1285 C CA . ALA A 1 164 ? -14.892 4.780 4.183 1.00 94.19 164 ALA A CA 1
ATOM 1286 C C . ALA A 1 164 ? -14.671 4.543 5.685 1.00 94.19 164 ALA A C 1
ATOM 1288 O O . ALA A 1 164 ? -15.533 3.981 6.360 1.00 94.19 164 ALA A O 1
ATOM 1289 N N . LEU A 1 165 ? -13.541 5.008 6.221 1.00 91.38 165 LEU A N 1
ATOM 1290 C CA . LEU A 1 165 ? -13.229 4.939 7.649 1.00 91.38 165 LEU A CA 1
ATOM 1291 C C . LEU A 1 165 ? -13.852 6.084 8.468 1.00 91.38 165 LEU A C 1
ATOM 1293 O O . LEU A 1 165 ? -13.747 6.068 9.696 1.00 91.38 165 LEU A O 1
ATOM 1297 N N . GLY A 1 166 ? -14.486 7.073 7.825 1.00 89.06 166 GLY A N 1
ATOM 1298 C CA . GLY A 1 166 ? -15.086 8.232 8.496 1.00 89.06 166 GLY A CA 1
ATOM 1299 C C . GLY A 1 166 ? -14.058 9.160 9.154 1.00 89.06 166 GLY A C 1
ATOM 1300 O O . GLY A 1 166 ? -14.327 9.737 10.209 1.00 89.06 166 GLY A O 1
ATOM 1301 N N . ARG A 1 167 ? -12.853 9.268 8.578 1.00 87.88 167 ARG A N 1
ATOM 1302 C CA . ARG A 1 167 ? -11.702 9.970 9.178 1.00 87.88 167 ARG A CA 1
ATOM 1303 C C . ARG A 1 167 ? -11.385 11.322 8.542 1.00 87.88 167 ARG A C 1
ATOM 1305 O O . ARG A 1 167 ? -10.348 11.911 8.841 1.00 87.88 167 ARG A O 1
ATOM 1312 N N . GLN A 1 168 ? -12.296 11.863 7.735 1.00 90.06 168 GLN A N 1
ATOM 1313 C CA . GLN A 1 168 ? -12.113 13.148 7.052 1.00 90.06 168 GLN A CA 1
ATOM 1314 C C . GLN A 1 168 ? -11.855 14.284 8.041 1.00 90.06 168 GLN A C 1
ATOM 1316 O O . GLN A 1 168 ? -10.938 15.071 7.848 1.00 90.06 168 GLN A O 1
ATOM 1321 N N . LYS A 1 169 ? -12.598 14.319 9.154 1.00 85.50 169 LYS A N 1
ATOM 1322 C CA . LYS A 1 169 ? -12.412 15.342 10.189 1.00 85.50 169 LYS A CA 1
ATOM 1323 C C . LYS A 1 169 ? -10.994 15.321 10.769 1.00 85.50 169 LYS A C 1
ATOM 1325 O O . LYS A 1 169 ? -10.386 16.374 10.907 1.00 85.50 169 LYS A O 1
ATOM 1330 N N . TYR A 1 170 ? -10.453 14.135 11.052 1.00 81.38 170 TYR A N 1
ATOM 1331 C CA . TYR A 1 170 ? -9.082 13.988 11.550 1.00 81.38 170 TYR A CA 1
ATOM 1332 C C . TYR A 1 170 ? -8.053 14.446 10.504 1.00 81.38 170 TYR A C 1
ATOM 1334 O O . TYR A 1 170 ? -7.119 15.176 10.835 1.00 81.38 170 TYR A O 1
ATOM 1342 N N . ARG A 1 171 ? -8.260 14.084 9.228 1.00 85.62 171 ARG A N 1
ATOM 1343 C CA . ARG A 1 171 ? -7.431 14.554 8.108 1.00 85.62 171 ARG A CA 1
ATOM 1344 C C . ARG A 1 171 ? -7.428 16.078 8.015 1.00 85.62 171 ARG A C 1
ATOM 1346 O O . ARG A 1 171 ? -6.365 16.688 7.932 1.00 85.62 171 ARG A O 1
ATOM 1353 N N . ASP A 1 172 ? -8.607 16.686 8.020 1.00 87.06 172 ASP A N 1
ATOM 1354 C CA . ASP A 1 172 ? -8.771 18.123 7.818 1.00 87.06 172 ASP A CA 1
ATOM 1355 C C . ASP A 1 172 ? -8.218 18.917 9.016 1.00 87.06 172 ASP A C 1
ATOM 1357 O O . ASP A 1 172 ? -7.538 19.926 8.824 1.00 87.06 172 ASP A O 1
ATOM 1361 N N . GLU A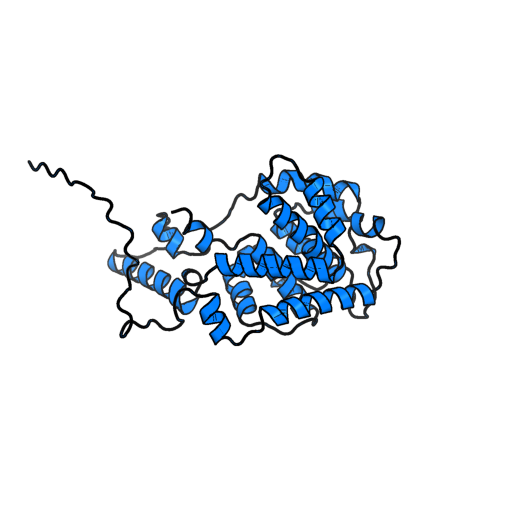 1 173 ? -8.403 18.419 10.245 1.00 84.12 173 GLU A N 1
ATOM 1362 C CA . GLU A 1 173 ? -7.768 18.965 11.453 1.00 84.12 173 GLU A CA 1
ATOM 1363 C C . GLU A 1 173 ? -6.239 18.873 11.387 1.00 84.12 173 GLU A C 1
ATOM 1365 O O . GLU A 1 173 ? -5.547 19.830 11.742 1.00 84.12 173 GLU A O 1
ATOM 1370 N N . TYR A 1 174 ? -5.688 17.757 10.900 1.00 80.62 174 TYR A N 1
ATOM 1371 C CA . TYR A 1 174 ? -4.245 17.630 10.700 1.00 80.62 174 TYR A CA 1
ATOM 1372 C C . TYR A 1 174 ? -3.733 18.650 9.676 1.00 80.62 174 TYR A C 1
ATOM 1374 O O . TYR A 1 174 ? -2.774 19.369 9.954 1.00 80.62 174 TYR A O 1
ATOM 1382 N N . ILE A 1 175 ? -4.390 18.764 8.518 1.00 82.31 175 ILE A N 1
ATOM 1383 C CA . ILE A 1 175 ? -4.004 19.710 7.458 1.00 82.31 175 ILE A CA 1
ATOM 1384 C C . ILE A 1 175 ? -4.049 21.156 7.973 1.00 82.31 175 ILE A C 1
ATOM 1386 O O . ILE A 1 175 ? -3.131 21.935 7.689 1.00 82.31 175 ILE A O 1
ATOM 1390 N N . ALA A 1 176 ? -5.079 21.507 8.750 1.00 83.56 176 ALA A N 1
ATOM 1391 C CA . ALA A 1 176 ? -5.237 22.833 9.344 1.00 83.56 176 ALA A CA 1
ATOM 1392 C C . ALA A 1 176 ? -4.133 23.159 10.364 1.00 83.56 176 ALA A C 1
ATOM 1394 O O . ALA A 1 176 ? -3.662 24.295 10.418 1.00 83.56 176 ALA A O 1
ATOM 1395 N N . ASN A 1 177 ? -3.689 22.163 11.135 1.00 77.94 177 ASN A N 1
ATOM 1396 C CA . ASN A 1 177 ? -2.658 22.321 12.164 1.00 77.94 177 ASN A CA 1
ATOM 1397 C C . ASN A 1 177 ? -1.224 22.105 11.642 1.00 77.94 177 ASN A C 1
ATOM 1399 O O . ASN A 1 177 ? -0.254 22.404 12.344 1.00 77.94 177 ASN A O 1
ATOM 1403 N N . ALA A 1 178 ? -1.062 21.596 10.418 1.00 72.88 178 ALA A N 1
ATOM 1404 C CA . ALA A 1 178 ? 0.240 21.331 9.821 1.00 72.88 178 ALA A CA 1
ATOM 1405 C C . ALA A 1 178 ? 1.026 22.624 9.559 1.00 72.88 178 ALA A C 1
ATOM 1407 O O . ALA A 1 178 ? 0.482 23.648 9.134 1.00 72.88 178 ALA A O 1
ATOM 1408 N N . HIS A 1 179 ? 2.348 22.559 9.740 1.00 70.69 179 HIS A N 1
ATOM 1409 C CA . HIS A 1 179 ? 3.224 23.727 9.683 1.00 70.69 179 HIS A CA 1
ATOM 1410 C C . HIS A 1 179 ? 3.069 24.513 8.365 1.00 70.69 179 HIS A C 1
ATOM 1412 O O . HIS A 1 179 ? 3.141 23.951 7.273 1.00 70.69 179 HIS A O 1
ATOM 1418 N N . ASN A 1 180 ? 2.885 25.835 8.452 1.00 70.56 180 ASN A N 1
ATOM 1419 C CA . ASN A 1 180 ? 2.586 26.712 7.304 1.00 70.56 180 ASN A CA 1
ATOM 1420 C C . ASN A 1 180 ? 3.658 26.738 6.203 1.00 70.56 180 ASN A C 1
ATOM 1422 O O . ASN A 1 180 ? 3.392 27.236 5.117 1.00 70.56 180 ASN A O 1
ATOM 1426 N N . LYS A 1 181 ? 4.858 26.211 6.472 1.00 72.56 181 LYS A N 1
ATOM 1427 C CA . LYS A 1 181 ? 5.949 26.119 5.492 1.00 72.56 181 LYS A CA 1
ATOM 1428 C C . LYS A 1 181 ? 5.853 24.899 4.569 1.00 72.56 181 LYS A C 1
ATOM 1430 O O . LYS A 1 181 ? 6.581 24.853 3.585 1.00 72.56 181 LYS A O 1
ATOM 1435 N N . LEU A 1 182 ? 5.005 23.918 4.882 1.00 67.75 182 LEU A N 1
ATOM 1436 C CA . LEU A 1 182 ? 4.794 22.751 4.024 1.00 67.75 182 LEU A CA 1
ATOM 1437 C C . LEU A 1 182 ? 3.894 23.118 2.840 1.00 67.75 182 LEU A C 1
ATOM 1439 O O . LEU A 1 182 ? 2.881 23.800 3.018 1.00 67.75 182 LEU A O 1
ATOM 1443 N N . LEU A 1 183 ? 4.253 22.629 1.650 1.00 76.69 183 LEU A N 1
ATOM 1444 C CA . LEU A 1 183 ? 3.402 22.693 0.460 1.00 76.69 183 LEU A CA 1
ATOM 1445 C C . LEU A 1 183 ? 2.068 21.986 0.726 1.00 76.69 183 LEU A C 1
ATOM 1447 O O . LEU A 1 183 ? 2.019 21.008 1.472 1.00 76.69 183 LEU A O 1
ATOM 1451 N N . HIS A 1 184 ? 0.989 22.476 0.113 1.00 79.81 184 HIS A N 1
ATOM 1452 C CA . HIS A 1 184 ? -0.354 21.942 0.345 1.00 79.81 184 HIS A CA 1
ATOM 1453 C C . HIS A 1 184 ? -0.443 20.441 0.037 1.00 79.81 184 HIS A C 1
ATOM 1455 O O . HIS A 1 184 ? -0.916 19.686 0.881 1.00 79.81 184 HIS A O 1
ATOM 1461 N N . ASP A 1 185 ? 0.111 20.003 -1.091 1.00 74.38 185 ASP A N 1
ATOM 1462 C CA . ASP A 1 185 ? 0.064 18.599 -1.520 1.00 74.38 185 ASP A CA 1
ATOM 1463 C C . ASP A 1 185 ? 0.785 17.667 -0.533 1.00 74.38 185 ASP A C 1
ATOM 1465 O O . ASP A 1 185 ? 0.310 16.574 -0.232 1.00 74.38 185 ASP A O 1
ATOM 1469 N N . VAL A 1 186 ? 1.882 18.143 0.071 1.00 75.94 186 VAL A N 1
ATOM 1470 C CA . VAL A 1 186 ? 2.595 17.416 1.134 1.00 75.94 186 VAL A CA 1
ATOM 1471 C C . VAL A 1 186 ? 1.714 17.272 2.375 1.00 75.94 186 VAL A C 1
ATOM 1473 O O . VAL A 1 186 ? 1.625 16.186 2.941 1.00 75.94 186 VAL A O 1
ATOM 1476 N N . LYS A 1 187 ? 1.004 18.338 2.774 1.00 78.62 187 LYS A N 1
ATOM 1477 C CA . LYS A 1 187 ? 0.072 18.283 3.914 1.00 78.62 187 LYS A CA 1
ATOM 1478 C C . LYS A 1 187 ? -1.076 17.305 3.667 1.00 78.62 187 LYS A C 1
ATOM 1480 O O . LYS A 1 187 ? -1.471 16.596 4.589 1.00 78.62 187 LYS A O 1
ATOM 1485 N N . VAL A 1 188 ? -1.624 17.291 2.450 1.00 82.50 188 VAL A N 1
ATOM 1486 C CA . VAL A 1 188 ? -2.731 16.401 2.068 1.00 82.50 188 VAL A CA 1
ATOM 1487 C C . VAL A 1 188 ? -2.286 14.942 2.127 1.00 82.50 188 VAL A C 1
ATOM 1489 O O . VAL A 1 188 ? -2.964 14.137 2.767 1.00 82.50 188 VAL A O 1
ATOM 1492 N N . ARG A 1 189 ? -1.127 14.617 1.540 1.00 81.44 189 ARG A N 1
ATOM 1493 C CA . ARG A 1 189 ? -0.535 13.274 1.602 1.00 81.44 189 ARG A CA 1
ATOM 1494 C C . ARG A 1 189 ? -0.316 12.814 3.040 1.00 81.44 189 ARG A C 1
ATOM 1496 O O . ARG A 1 189 ? -0.827 11.766 3.422 1.00 81.44 189 ARG A O 1
ATOM 1503 N N . ASP A 1 190 ? 0.353 13.625 3.853 1.00 78.50 190 ASP A N 1
ATOM 1504 C CA . ASP A 1 190 ? 0.611 13.299 5.261 1.00 78.50 190 ASP A CA 1
ATOM 1505 C C . ASP A 1 190 ? -0.682 13.098 6.055 1.00 78.50 190 ASP A C 1
ATOM 1507 O O . ASP A 1 190 ? -0.783 12.212 6.907 1.00 78.50 190 ASP A O 1
ATOM 1511 N N . GLY A 1 191 ? -1.684 13.936 5.779 1.00 81.81 191 GLY A N 1
ATOM 1512 C CA . GLY A 1 191 ? -3.000 13.830 6.390 1.00 81.81 191 GLY A CA 1
ATOM 1513 C C . GLY A 1 191 ? -3.652 12.489 6.073 1.00 81.81 191 GLY A C 1
ATOM 1514 O O . GLY A 1 191 ? -4.182 11.845 6.978 1.00 81.81 191 GLY A O 1
ATOM 1515 N N . LEU A 1 192 ? -3.594 12.043 4.817 1.00 87.06 192 LEU A N 1
ATOM 1516 C CA . LEU A 1 192 ? -4.127 10.745 4.397 1.00 87.06 192 LEU A CA 1
ATOM 1517 C C . LEU A 1 192 ? -3.360 9.575 5.020 1.00 87.06 192 LEU A C 1
ATOM 1519 O O . LEU A 1 192 ? -3.980 8.671 5.583 1.00 87.06 192 LEU A O 1
ATOM 1523 N N . GLU A 1 193 ? -2.031 9.629 4.998 1.00 83.81 193 GLU A N 1
ATOM 1524 C CA . GLU A 1 193 ? -1.155 8.609 5.579 1.00 83.81 193 GLU A CA 1
ATOM 1525 C C . GLU A 1 193 ? -1.429 8.415 7.081 1.00 83.81 193 GLU A C 1
ATOM 1527 O O . GLU A 1 193 ? -1.609 7.297 7.564 1.00 83.81 193 GLU A O 1
ATOM 1532 N N . ARG A 1 194 ? -1.576 9.506 7.837 1.00 80.44 194 ARG A N 1
ATOM 1533 C CA . ARG A 1 194 ? -1.909 9.433 9.270 1.00 80.44 194 ARG A CA 1
ATOM 1534 C C . ARG A 1 194 ? -3.329 8.955 9.524 1.00 80.44 194 ARG A C 1
ATOM 1536 O O . ARG A 1 194 ? -3.566 8.155 10.435 1.00 80.44 194 ARG A O 1
ATOM 1543 N N . SER A 1 195 ? -4.275 9.450 8.728 1.00 84.38 195 SER A N 1
ATOM 1544 C CA . SER A 1 195 ? -5.695 9.129 8.888 1.00 84.38 195 SER A CA 1
ATOM 1545 C C . SER A 1 195 ? -5.970 7.659 8.603 1.00 84.38 195 SER A C 1
ATOM 1547 O O . SER A 1 195 ? -6.758 7.045 9.320 1.00 84.38 195 SER A O 1
ATOM 1549 N N . VAL A 1 196 ? -5.317 7.096 7.586 1.00 90.75 196 VAL A N 1
ATOM 1550 C CA . VAL A 1 196 ? -5.577 5.740 7.100 1.00 90.75 196 VAL A CA 1
ATOM 1551 C C . VAL A 1 196 ? -4.448 4.798 7.487 1.00 90.75 196 VAL A C 1
ATOM 1553 O O . VAL A 1 196 ? -4.671 3.910 8.302 1.00 90.75 196 VAL A O 1
ATOM 1556 N N . LEU A 1 197 ? -3.251 4.991 6.931 1.00 89.44 197 LEU A N 1
ATOM 1557 C CA . LEU A 1 197 ? -2.161 4.020 6.987 1.00 89.44 197 LEU A CA 1
ATOM 1558 C C . LEU A 1 197 ? -1.684 3.757 8.418 1.00 89.44 197 LEU A C 1
ATOM 1560 O O . LEU A 1 197 ? -1.899 2.664 8.933 1.00 89.44 197 LEU A O 1
ATOM 1564 N N . ILE A 1 198 ? -1.089 4.755 9.078 1.00 85.38 198 ILE A N 1
ATOM 1565 C CA . ILE A 1 198 ? -0.503 4.595 10.426 1.00 85.38 198 ILE A CA 1
ATOM 1566 C C . ILE A 1 198 ? -1.566 4.097 11.407 1.00 85.38 198 ILE A C 1
ATOM 1568 O O . ILE A 1 198 ? -1.345 3.187 12.205 1.00 85.38 198 ILE A O 1
ATOM 1572 N N . SER A 1 199 ? -2.762 4.670 11.298 1.00 86.12 199 SER A N 1
ATOM 1573 C CA . SER A 1 199 ? -3.897 4.290 12.122 1.00 86.12 199 SER A CA 1
ATOM 1574 C C . SER A 1 199 ? -4.328 2.843 11.938 1.00 86.12 199 SER A C 1
ATOM 1576 O O . SER A 1 199 ? -4.549 2.142 12.922 1.00 86.12 199 SER A O 1
ATOM 1578 N N . LEU A 1 200 ? -4.474 2.388 10.697 1.00 91.44 200 LEU A N 1
ATOM 1579 C CA . LEU A 1 200 ? -4.967 1.048 10.425 1.00 91.44 200 LEU A CA 1
ATOM 1580 C C . LEU A 1 200 ? -3.903 -0.008 10.727 1.00 91.44 200 LEU A C 1
ATOM 1582 O O . LEU A 1 200 ? -4.246 -1.012 11.343 1.00 91.44 200 LEU A O 1
ATOM 1586 N N . LEU A 1 201 ? -2.628 0.242 10.406 1.00 91.56 201 LEU A N 1
ATOM 1587 C CA . LEU A 1 201 ? -1.530 -0.659 10.776 1.00 91.56 201 LEU A CA 1
ATOM 1588 C C . LEU A 1 201 ? -1.457 -0.858 12.297 1.00 91.56 201 LEU A C 1
ATOM 1590 O O . LEU A 1 201 ? -1.341 -1.987 12.764 1.00 91.56 201 LEU A O 1
ATOM 1594 N N . ALA A 1 202 ? -1.601 0.217 13.079 1.00 88.94 202 ALA A N 1
ATOM 1595 C CA . ALA A 1 202 ? -1.592 0.133 14.539 1.00 88.94 202 ALA A CA 1
ATOM 1596 C C . ALA A 1 202 ? -2.788 -0.661 15.096 1.00 88.94 202 ALA A C 1
ATOM 1598 O O . ALA A 1 202 ? -2.64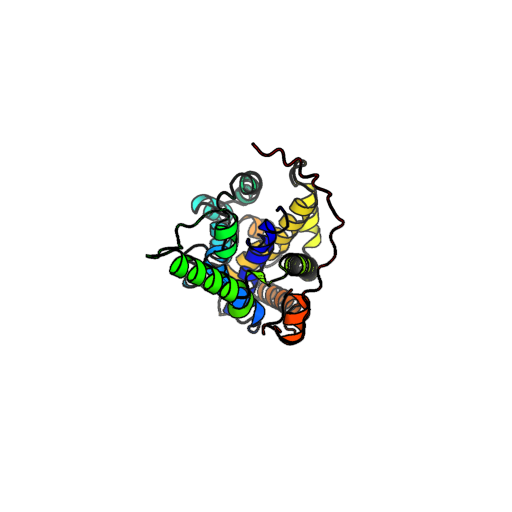5 -1.449 16.028 1.00 88.94 202 ALA A O 1
ATOM 1599 N N . LEU A 1 203 ? -3.978 -0.489 14.513 1.00 89.94 203 LEU A N 1
ATOM 1600 C CA . LEU A 1 203 ? -5.155 -1.274 14.897 1.00 89.94 203 LEU A CA 1
ATOM 1601 C C . LEU A 1 203 ? -5.018 -2.749 14.499 1.00 89.94 203 LEU A C 1
ATOM 1603 O O . LEU A 1 203 ? -5.438 -3.635 15.240 1.00 89.94 203 LEU A O 1
ATOM 1607 N N . MET A 1 204 ? -4.407 -3.019 13.349 1.00 92.19 204 MET A N 1
ATOM 1608 C CA . MET A 1 204 ? -4.101 -4.367 12.883 1.00 92.19 204 MET A CA 1
ATOM 1609 C C . MET A 1 204 ? -3.099 -5.079 13.795 1.00 92.19 204 MET A C 1
ATOM 1611 O O . MET A 1 204 ? -3.248 -6.284 14.004 1.00 92.19 204 MET A O 1
ATOM 1615 N N . ASP A 1 205 ? -2.138 -4.354 14.373 1.00 90.38 205 ASP A N 1
ATOM 1616 C CA . ASP A 1 205 ? -1.209 -4.900 15.370 1.00 90.38 205 ASP A CA 1
ATOM 1617 C C . ASP A 1 205 ? -1.923 -5.332 16.654 1.00 90.38 205 ASP A C 1
ATOM 1619 O O . ASP A 1 205 ? -1.587 -6.360 17.242 1.00 90.38 205 ASP A O 1
ATOM 1623 N N . ALA A 1 206 ? -2.955 -4.589 17.054 1.00 90.00 206 ALA A N 1
ATOM 1624 C CA . ALA A 1 206 ? -3.768 -4.907 18.221 1.00 90.00 206 ALA A CA 1
ATOM 1625 C C . ALA A 1 206 ? -4.763 -6.058 17.992 1.00 90.00 206 ALA A C 1
ATOM 1627 O O . ALA A 1 206 ? -5.272 -6.627 18.959 1.00 90.00 206 ALA A O 1
ATOM 1628 N N . LEU A 1 207 ? -5.067 -6.421 16.742 1.00 91.12 207 LEU A N 1
ATOM 1629 C CA . LEU A 1 207 ? -6.058 -7.451 16.433 1.00 91.12 207 LEU A CA 1
ATOM 1630 C C . LEU A 1 207 ? -5.467 -8.864 16.555 1.00 91.12 207 LEU A C 1
ATOM 1632 O O . LEU A 1 207 ? -4.652 -9.302 15.736 1.00 91.12 207 LEU A O 1
ATOM 1636 N N . ARG A 1 208 ? -5.959 -9.642 17.521 1.00 88.31 208 ARG A N 1
ATOM 1637 C CA . ARG A 1 208 ? -5.568 -11.044 17.741 1.00 88.31 208 ARG A CA 1
ATOM 1638 C C . ARG A 1 208 ? -6.345 -12.006 16.843 1.00 88.31 208 ARG A C 1
ATOM 1640 O O . ARG A 1 208 ? -7.367 -11.653 16.255 1.00 88.31 208 ARG A O 1
ATOM 1647 N N . SER A 1 209 ? -5.835 -13.230 16.691 1.00 85.88 209 SER A N 1
ATOM 1648 C CA . SER A 1 209 ? -6.398 -14.247 15.783 1.00 85.88 209 SER A CA 1
ATOM 1649 C C . SER A 1 209 ? -7.803 -14.700 16.157 1.00 85.88 209 SER A C 1
ATOM 1651 O O . SER A 1 209 ? -8.573 -15.062 15.276 1.00 85.88 209 SER A O 1
ATOM 1653 N N . ASP A 1 210 ? -8.144 -14.624 17.438 1.00 87.06 210 ASP A N 1
ATOM 1654 C CA . ASP A 1 210 ? -9.483 -14.881 17.969 1.00 87.06 210 ASP A CA 1
ATOM 1655 C C . ASP A 1 210 ? -10.445 -13.688 17.802 1.00 87.06 210 ASP A C 1
ATOM 1657 O O . ASP A 1 210 ? -11.603 -13.765 18.204 1.00 87.06 210 ASP A O 1
ATOM 1661 N N . GLY A 1 211 ? -9.979 -12.581 17.213 1.00 85.62 211 GLY A N 1
ATOM 1662 C CA . GLY A 1 211 ? -10.745 -11.351 17.048 1.00 85.62 211 GLY A CA 1
ATOM 1663 C C . GLY A 1 211 ? -10.786 -10.467 18.294 1.00 85.62 211 GLY A C 1
ATOM 1664 O O . GLY A 1 211 ? -11.439 -9.428 18.259 1.00 85.62 211 GLY A O 1
ATOM 1665 N N . SER A 1 212 ? -10.099 -10.824 19.381 1.00 89.06 212 SER A N 1
ATOM 1666 C CA . SER A 1 212 ? -9.934 -9.925 20.526 1.00 89.06 212 SER A CA 1
ATOM 1667 C C . SER A 1 212 ? -8.903 -8.826 20.235 1.00 89.06 212 SER A C 1
ATOM 1669 O O . SER A 1 212 ? -8.112 -8.921 19.293 1.00 89.06 212 SER A O 1
ATOM 1671 N N . VAL A 1 213 ? -8.933 -7.755 21.031 1.00 89.75 213 VAL A N 1
ATOM 1672 C CA . VAL A 1 213 ? -8.045 -6.596 20.870 1.00 89.75 213 VAL A CA 1
ATOM 1673 C C . VAL A 1 213 ? -7.072 -6.530 22.038 1.00 89.75 213 VAL A C 1
ATOM 1675 O O . VAL A 1 213 ? -7.489 -6.445 23.194 1.00 89.75 213 VAL A O 1
ATOM 1678 N N . ASP A 1 214 ? -5.776 -6.536 21.735 1.00 88.88 214 ASP A N 1
ATOM 1679 C CA . ASP A 1 214 ? -4.727 -6.188 22.686 1.00 88.88 214 ASP A CA 1
ATOM 1680 C C . ASP A 1 214 ? -4.601 -4.664 22.772 1.00 88.88 214 ASP A C 1
ATOM 1682 O O . ASP A 1 214 ? -3.977 -4.009 21.938 1.00 88.88 214 ASP A O 1
ATOM 1686 N N . SER A 1 215 ? -5.207 -4.080 23.803 1.00 82.19 215 SER A N 1
ATOM 1687 C CA . SER A 1 215 ? -5.180 -2.633 24.010 1.00 82.19 215 SER A CA 1
ATOM 1688 C C . SER A 1 215 ? -3.777 -2.084 24.284 1.00 82.19 215 SER A C 1
ATOM 1690 O O . SER A 1 215 ? -3.558 -0.891 24.080 1.00 82.19 215 SER A O 1
ATOM 1692 N N . SER A 1 216 ? -2.815 -2.909 24.714 1.00 81.75 216 SER A N 1
ATOM 1693 C CA . SER A 1 216 ? -1.433 -2.462 24.935 1.00 81.75 216 SER A CA 1
ATOM 1694 C C . SER A 1 216 ? -0.680 -2.203 23.625 1.00 81.75 216 SER A C 1
ATOM 1696 O O . SER A 1 216 ? 0.218 -1.364 23.592 1.00 81.75 216 SER A O 1
ATOM 1698 N N . ALA A 1 217 ? -1.115 -2.838 22.533 1.00 84.38 217 ALA A N 1
ATOM 1699 C CA . ALA A 1 217 ? -0.579 -2.657 21.187 1.00 84.38 217 ALA A CA 1
ATOM 1700 C C . ALA A 1 217 ? -1.191 -1.454 20.437 1.00 84.38 217 ALA A C 1
ATOM 1702 O O . ALA A 1 217 ? -0.854 -1.211 19.280 1.00 84.38 217 ALA A O 1
ATOM 1703 N N . VAL A 1 218 ? -2.072 -0.675 21.079 1.00 83.75 218 VAL A N 1
ATOM 1704 C CA . VAL A 1 218 ? -2.660 0.539 20.493 1.00 83.75 218 VAL A CA 1
ATOM 1705 C C . VAL A 1 218 ? -1.902 1.786 20.985 1.00 83.75 218 VAL A C 1
ATOM 1707 O O . VAL A 1 218 ? -1.786 1.983 22.201 1.00 83.75 218 VAL A O 1
ATOM 1710 N N . PRO A 1 219 ? -1.443 2.681 20.087 1.00 83.25 219 PRO A N 1
ATOM 1711 C CA . PRO A 1 219 ? -0.796 3.938 20.463 1.00 83.25 219 PRO A CA 1
ATOM 1712 C C . PRO A 1 219 ? -1.612 4.765 21.466 1.00 83.25 219 PRO A C 1
ATOM 1714 O O . PRO A 1 219 ? -2.847 4.791 21.424 1.00 83.25 219 PRO A O 1
ATOM 1717 N N . ALA A 1 220 ? -0.935 5.468 22.379 1.00 79.50 220 ALA A N 1
ATOM 1718 C CA . ALA A 1 220 ? -1.592 6.191 23.473 1.00 79.50 220 ALA A CA 1
ATOM 1719 C C . ALA A 1 220 ? -2.553 7.287 22.982 1.00 79.50 220 ALA A C 1
ATOM 1721 O O . ALA A 1 220 ? -3.609 7.490 23.580 1.00 79.50 220 ALA A O 1
ATOM 1722 N N . SER A 1 221 ? -2.222 7.963 21.879 1.00 74.00 221 SER A N 1
ATOM 1723 C CA . SER A 1 221 ? -3.079 8.975 21.241 1.00 74.00 221 SER A CA 1
ATOM 1724 C C . SER A 1 221 ? -4.405 8.383 20.757 1.00 74.00 221 SER A C 1
ATOM 1726 O O . SER A 1 221 ? -5.469 8.951 21.007 1.00 74.00 221 SER A O 1
ATOM 1728 N N . MET A 1 222 ? -4.355 7.199 20.143 1.00 76.69 222 MET A N 1
ATOM 1729 C CA . MET A 1 222 ? -5.540 6.475 19.685 1.00 76.69 222 MET A CA 1
ATOM 1730 C C . MET A 1 222 ? -6.367 5.968 20.863 1.00 76.69 222 MET A C 1
ATOM 1732 O O . MET A 1 222 ? -7.586 6.066 20.825 1.00 76.69 222 MET A O 1
ATOM 1736 N N . ARG A 1 223 ? -5.734 5.501 21.946 1.00 73.44 223 ARG A N 1
ATOM 1737 C CA . ARG A 1 223 ? -6.454 5.115 23.171 1.00 73.44 223 ARG A CA 1
ATOM 1738 C C . ARG A 1 223 ? -7.164 6.301 23.826 1.00 73.44 223 ARG A C 1
ATOM 1740 O O . ARG A 1 223 ? -8.304 6.163 24.254 1.00 73.44 223 ARG A O 1
ATOM 1747 N N . ALA A 1 224 ? -6.515 7.464 23.878 1.00 67.81 224 ALA A N 1
ATOM 1748 C CA . ALA A 1 224 ? -7.052 8.670 24.511 1.00 67.81 224 ALA A CA 1
ATOM 1749 C C . ALA A 1 224 ? -8.196 9.320 23.713 1.00 67.81 224 ALA A C 1
ATOM 1751 O O . ALA A 1 224 ? -9.121 9.871 24.305 1.00 67.81 224 ALA A O 1
ATOM 1752 N N . ALA A 1 225 ? -8.155 9.241 22.379 1.00 61.41 225 ALA A N 1
ATOM 1753 C CA . ALA A 1 225 ? -9.230 9.730 21.514 1.00 61.41 225 ALA A CA 1
ATOM 1754 C C . ALA A 1 225 ? -10.511 8.874 21.605 1.00 61.41 225 ALA A C 1
ATOM 1756 O O . ALA A 1 225 ? -11.580 9.297 21.159 1.00 61.41 225 ALA A O 1
ATOM 1757 N N . VAL A 1 226 ? -10.421 7.669 22.174 1.00 52.16 226 VAL A N 1
ATOM 1758 C CA . VAL A 1 226 ? -11.465 6.650 22.094 1.00 52.16 226 VAL A CA 1
ATOM 1759 C C . VAL A 1 226 ? -12.205 6.530 23.425 1.00 52.16 226 VAL A C 1
ATOM 1761 O O . VAL A 1 226 ? -11.923 5.688 24.269 1.00 52.16 226 VAL A O 1
ATOM 1764 N N . GLY A 1 227 ? -13.246 7.351 23.564 1.00 46.88 227 GLY A N 1
ATOM 1765 C CA . GLY A 1 227 ? -14.373 7.080 24.464 1.00 46.88 227 GLY A CA 1
ATOM 1766 C C . GLY A 1 227 ? -15.379 6.058 23.900 1.00 46.88 227 GLY A C 1
ATOM 1767 O O . GLY A 1 227 ? -16.434 5.860 24.493 1.00 46.88 227 GLY A O 1
ATOM 1768 N N . LEU A 1 228 ? -15.097 5.425 22.750 1.00 46.81 228 LEU A N 1
ATOM 1769 C CA . LEU A 1 228 ? -16.022 4.552 22.012 1.00 46.81 228 LEU A CA 1
ATOM 1770 C C . LEU A 1 228 ? -15.351 3.231 21.611 1.00 46.81 228 LEU A C 1
ATOM 1772 O O . LEU A 1 228 ? -14.646 3.173 20.613 1.00 46.81 228 LEU A O 1
ATOM 1776 N N . GLY A 1 229 ? -15.599 2.187 22.406 1.00 58.25 229 GLY A N 1
ATOM 1777 C CA . GLY A 1 229 ? -15.203 0.782 22.229 1.00 58.25 229 GLY A CA 1
ATOM 1778 C C . GLY A 1 229 ? -14.538 0.395 20.904 1.00 58.25 229 GLY A C 1
ATOM 1779 O O . GLY A 1 229 ? -15.210 -0.053 19.978 1.00 58.25 229 GLY A O 1
ATOM 1780 N N . LEU A 1 230 ? -13.205 0.497 20.860 1.00 70.00 230 LEU A N 1
ATOM 1781 C CA . LEU A 1 230 ? -12.380 -0.246 19.910 1.00 70.00 230 LEU A CA 1
ATOM 1782 C C . LEU A 1 230 ? -12.547 -1.737 20.214 1.00 70.00 230 LEU A C 1
ATOM 1784 O O . LEU A 1 230 ? -11.892 -2.278 21.103 1.00 70.00 230 LEU A O 1
ATOM 1788 N N . ASP A 1 231 ? -13.463 -2.384 19.504 1.00 81.88 231 ASP A N 1
ATOM 1789 C CA . ASP A 1 231 ? -13.617 -3.831 19.517 1.00 81.88 231 ASP A CA 1
ATOM 1790 C C . ASP A 1 231 ? -13.045 -4.439 18.231 1.00 81.88 231 ASP A C 1
ATOM 1792 O O . ASP A 1 231 ? -12.809 -3.760 17.224 1.00 81.88 231 ASP A O 1
ATOM 1796 N N . GLY A 1 232 ? -12.797 -5.747 18.252 1.00 86.56 232 GLY A N 1
ATOM 1797 C CA . GLY A 1 232 ? -12.232 -6.425 17.089 1.00 86.56 232 GLY A CA 1
ATOM 1798 C C . GLY A 1 232 ? -13.131 -6.334 15.860 1.00 86.56 232 GLY A C 1
ATOM 1799 O O . GLY A 1 232 ? -12.628 -6.288 14.739 1.00 86.56 232 GLY A O 1
ATOM 1800 N N . ASN A 1 233 ? -14.450 -6.218 16.047 1.00 90.69 233 ASN A N 1
ATOM 1801 C CA . ASN A 1 233 ? -15.402 -6.072 14.948 1.00 90.69 233 ASN A CA 1
ATOM 1802 C C . ASN A 1 233 ? -15.221 -4.747 14.206 1.00 90.69 233 ASN A C 1
ATOM 1804 O O . ASN A 1 233 ? -15.344 -4.705 12.980 1.00 90.69 233 ASN A O 1
ATOM 1808 N N . TYR A 1 234 ? -14.955 -3.649 14.914 1.00 89.00 234 TYR A N 1
ATOM 1809 C CA . TYR A 1 234 ? -14.631 -2.369 14.294 1.00 89.00 234 TYR A CA 1
ATOM 1810 C C . TYR A 1 234 ? -13.349 -2.465 13.460 1.00 89.00 234 TYR A C 1
ATOM 1812 O O . TYR A 1 234 ? -13.339 -2.030 12.304 1.00 89.00 234 TYR A O 1
ATOM 1820 N N . ILE A 1 235 ? -12.295 -3.083 14.003 1.00 91.69 235 ILE A N 1
ATOM 1821 C CA . ILE A 1 235 ? -11.011 -3.228 13.299 1.00 91.69 235 ILE A CA 1
ATOM 1822 C C . ILE A 1 235 ? -11.181 -4.105 12.054 1.00 91.69 235 ILE A C 1
ATOM 1824 O O . ILE A 1 235 ? -10.781 -3.703 10.963 1.00 91.69 235 ILE A O 1
ATOM 1828 N N . GLN A 1 236 ? -11.853 -5.253 12.175 1.00 93.88 236 GLN A N 1
ATOM 1829 C CA . GLN A 1 236 ? -12.119 -6.142 11.041 1.00 93.88 236 GLN A CA 1
ATOM 1830 C C . GLN A 1 236 ? -12.962 -5.466 9.955 1.00 93.88 236 GLN A C 1
ATOM 1832 O O . GLN A 1 236 ? -12.661 -5.616 8.772 1.00 93.88 236 GLN A O 1
ATOM 1837 N N . ARG A 1 237 ? -14.005 -4.709 10.326 1.00 94.31 237 ARG A N 1
ATOM 1838 C CA . ARG A 1 237 ? -14.807 -3.942 9.357 1.00 94.31 237 ARG A CA 1
ATOM 1839 C C . ARG A 1 237 ? -13.972 -2.884 8.648 1.00 94.31 237 ARG A C 1
ATOM 1841 O O . ARG A 1 237 ? -14.107 -2.734 7.439 1.00 94.31 237 ARG A O 1
ATOM 1848 N N . SER A 1 238 ? -13.094 -2.202 9.379 1.00 94.31 238 SER A N 1
ATOM 1849 C CA . SER A 1 238 ? -12.176 -1.207 8.815 1.00 94.31 238 SER A CA 1
ATOM 1850 C C . SER A 1 238 ? -11.216 -1.846 7.808 1.00 94.31 238 SER A C 1
ATOM 1852 O O . SER A 1 238 ? -11.091 -1.353 6.690 1.00 94.31 238 SER A O 1
ATOM 1854 N N . CYS A 1 239 ? -10.615 -2.988 8.159 1.00 95.94 239 CYS A N 1
ATOM 1855 C CA . CYS A 1 239 ? -9.725 -3.731 7.265 1.00 95.94 239 CYS A CA 1
ATOM 1856 C C . CYS A 1 239 ? -10.457 -4.207 6.005 1.00 95.94 239 CYS A C 1
ATOM 1858 O O . CYS A 1 239 ? -9.961 -4.003 4.904 1.00 95.94 239 CYS A O 1
ATOM 1860 N N . LYS A 1 240 ? -11.664 -4.773 6.148 1.00 97.06 240 LYS A N 1
ATOM 1861 C CA . LYS A 1 240 ? -12.491 -5.218 5.012 1.00 97.06 240 LYS A CA 1
ATOM 1862 C C . LYS A 1 240 ? -12.910 -4.065 4.099 1.00 97.06 240 LYS A C 1
ATOM 1864 O O . LYS A 1 240 ? -12.917 -4.230 2.886 1.00 97.06 240 LYS A O 1
ATOM 1869 N N . ALA A 1 241 ? -13.255 -2.907 4.663 1.00 97.38 241 ALA A N 1
ATOM 1870 C CA . ALA A 1 241 ? -13.617 -1.729 3.879 1.00 97.38 241 ALA A CA 1
ATOM 1871 C C . ALA A 1 241 ? -12.429 -1.218 3.051 1.00 97.38 241 ALA A C 1
ATOM 1873 O O . ALA A 1 241 ? -12.586 -0.920 1.870 1.00 97.38 241 ALA A O 1
ATOM 1874 N N . VAL A 1 242 ? -11.238 -1.164 3.652 1.00 97.75 242 VAL A N 1
ATOM 1875 C CA . VAL A 1 242 ? -10.011 -0.776 2.947 1.00 97.75 242 VAL A CA 1
ATOM 1876 C C . VAL A 1 242 ? -9.619 -1.809 1.892 1.00 97.75 242 VAL A C 1
ATOM 1878 O O . VAL A 1 242 ? -9.356 -1.423 0.757 1.00 97.75 242 VAL A O 1
ATOM 1881 N N . ALA A 1 243 ? -9.647 -3.101 2.226 1.00 97.62 243 ALA A N 1
ATOM 1882 C CA . ALA A 1 243 ? -9.402 -4.193 1.285 1.00 97.62 243 ALA A CA 1
ATOM 1883 C C . ALA A 1 243 ? -10.306 -4.091 0.049 1.00 97.62 243 ALA A C 1
ATOM 1885 O O . ALA A 1 243 ? -9.809 -4.087 -1.071 1.00 97.62 243 ALA A O 1
ATOM 1886 N N . ALA A 1 244 ? -11.612 -3.882 0.246 1.00 97.56 244 ALA A N 1
ATOM 1887 C CA . ALA A 1 244 ? -12.561 -3.736 -0.854 1.00 97.56 244 ALA A CA 1
ATOM 1888 C C . ALA A 1 244 ? -12.241 -2.548 -1.781 1.00 97.56 244 ALA A C 1
ATOM 1890 O O . ALA A 1 244 ? -12.483 -2.631 -2.982 1.00 97.56 244 ALA A O 1
ATOM 1891 N N . ILE A 1 245 ? -11.692 -1.449 -1.250 1.00 97.19 245 ILE A N 1
ATOM 1892 C CA . ILE A 1 245 ? -11.265 -0.294 -2.058 1.00 97.19 245 ILE A CA 1
ATOM 1893 C C . ILE A 1 245 ? -10.023 -0.637 -2.880 1.00 97.19 245 ILE A C 1
ATOM 1895 O O . ILE A 1 245 ? -9.955 -0.274 -4.056 1.00 97.19 245 ILE A O 1
ATOM 1899 N N . ILE A 1 246 ? -9.055 -1.337 -2.278 1.00 96.31 246 ILE A N 1
ATOM 1900 C CA . ILE A 1 246 ? -7.858 -1.798 -2.991 1.00 96.31 246 ILE A CA 1
ATOM 1901 C C . ILE A 1 246 ? -8.268 -2.760 -4.107 1.00 96.31 246 ILE A C 1
ATOM 1903 O O . ILE A 1 246 ? -7.885 -2.548 -5.256 1.00 96.31 246 ILE A O 1
ATOM 1907 N N . ASP A 1 247 ? -9.104 -3.752 -3.803 1.00 94.81 247 ASP A N 1
ATOM 1908 C CA . ASP A 1 247 ? -9.587 -4.720 -4.786 1.00 94.81 247 ASP A CA 1
ATOM 1909 C C . ASP A 1 247 ? -10.342 -4.029 -5.924 1.00 94.81 247 ASP A C 1
ATOM 1911 O O . ASP A 1 247 ? -10.020 -4.224 -7.094 1.00 94.81 247 ASP A O 1
ATOM 1915 N N . ALA A 1 248 ? -11.291 -3.146 -5.606 1.00 93.62 248 ALA A N 1
ATOM 1916 C CA . ALA A 1 248 ? -12.086 -2.453 -6.619 1.00 93.62 248 ALA A CA 1
ATOM 1917 C C . ALA A 1 248 ? -11.238 -1.601 -7.578 1.00 93.62 248 ALA A C 1
ATOM 1919 O O . ALA A 1 248 ? -11.597 -1.453 -8.748 1.00 93.62 248 ALA A O 1
ATOM 1920 N N . ARG A 1 249 ? -10.129 -1.026 -7.096 1.00 91.94 249 ARG A N 1
ATOM 1921 C CA . ARG A 1 249 ? -9.256 -0.162 -7.902 1.00 91.94 249 ARG A CA 1
ATOM 1922 C C . ARG A 1 249 ? -8.168 -0.933 -8.640 1.00 91.94 249 ARG A C 1
ATOM 1924 O O . ARG A 1 249 ? -7.846 -0.572 -9.771 1.00 91.94 249 ARG A O 1
ATOM 1931 N N . PHE A 1 250 ? -7.611 -1.971 -8.020 1.00 92.06 250 PHE A N 1
ATOM 1932 C CA . PHE A 1 250 ? -6.353 -2.572 -8.461 1.00 92.06 250 PHE A CA 1
ATOM 1933 C C . PHE A 1 250 ? -6.426 -4.067 -8.772 1.00 92.06 250 PHE A C 1
ATOM 1935 O O . PHE A 1 250 ? -5.549 -4.547 -9.490 1.00 92.06 250 PHE A O 1
ATOM 1942 N N . ALA A 1 251 ? -7.467 -4.799 -8.352 1.00 88.06 251 ALA A N 1
ATOM 1943 C CA . ALA A 1 251 ? -7.684 -6.199 -8.750 1.00 88.06 251 ALA A CA 1
ATOM 1944 C C . ALA A 1 251 ? -8.223 -6.301 -10.193 1.00 88.06 251 ALA A C 1
ATOM 1946 O O . ALA A 1 251 ? -9.173 -7.021 -10.505 1.00 88.06 251 ALA A O 1
ATOM 1947 N N . THR A 1 252 ? -7.620 -5.529 -11.095 1.00 83.94 252 THR A N 1
ATOM 1948 C CA . THR A 1 252 ? -7.935 -5.530 -12.519 1.00 83.94 252 THR A CA 1
ATOM 1949 C C . THR A 1 252 ? -7.160 -6.641 -13.231 1.00 83.94 252 THR A C 1
ATOM 1951 O O . THR A 1 252 ? -6.049 -6.986 -12.819 1.00 83.94 252 THR A O 1
ATOM 1954 N N . PRO A 1 253 ? -7.712 -7.216 -14.315 1.00 85.12 253 PRO A N 1
ATOM 1955 C CA . PRO A 1 253 ? -6.979 -8.143 -15.168 1.00 85.12 253 PRO A CA 1
ATOM 1956 C C . PRO A 1 253 ? -5.607 -7.597 -15.583 1.00 85.12 253 PRO A C 1
ATOM 1958 O O . PRO A 1 253 ? -5.474 -6.415 -15.905 1.00 85.12 253 PRO A O 1
ATOM 1961 N N . SER A 1 254 ? -4.604 -8.475 -15.654 1.00 80.81 254 SER A N 1
ATOM 1962 C CA . SER A 1 254 ? -3.201 -8.104 -15.906 1.00 80.81 254 SER A CA 1
ATOM 1963 C C . SER A 1 254 ? -2.994 -7.218 -17.139 1.00 80.81 254 SER A C 1
ATOM 1965 O O . SER A 1 254 ? -2.181 -6.304 -17.091 1.00 80.81 254 SER A O 1
ATOM 1967 N N . HIS A 1 255 ? -3.761 -7.422 -18.213 1.00 80.56 255 HIS A N 1
ATOM 1968 C CA . HIS A 1 255 ? -3.674 -6.596 -19.423 1.00 80.56 255 HIS A CA 1
ATOM 1969 C C . HIS A 1 255 ? -4.115 -5.136 -19.203 1.00 80.56 255 HIS A C 1
ATOM 1971 O O . HIS A 1 255 ? -3.515 -4.232 -19.771 1.00 80.56 255 HIS A O 1
ATOM 1977 N N . ILE A 1 256 ? -5.116 -4.883 -18.351 1.00 84.56 256 ILE A N 1
ATOM 1978 C CA . ILE A 1 256 ? -5.562 -3.518 -18.010 1.00 84.56 256 ILE A CA 1
ATOM 1979 C C . ILE A 1 256 ? -4.500 -2.831 -17.153 1.00 84.56 256 ILE A C 1
ATOM 1981 O O . ILE A 1 256 ? -4.161 -1.670 -17.373 1.00 84.56 256 ILE A O 1
ATOM 1985 N N . CYS A 1 257 ? -3.936 -3.572 -16.199 1.00 83.31 257 CYS A N 1
ATOM 1986 C CA . CYS A 1 257 ? -2.808 -3.114 -15.401 1.00 83.31 257 CYS A CA 1
ATOM 1987 C C . CYS A 1 257 ? -1.590 -2.783 -16.283 1.00 83.31 257 CYS A C 1
ATOM 1989 O O . CYS A 1 257 ? -0.916 -1.779 -16.049 1.00 83.31 257 CYS A O 1
ATOM 1991 N N . GLU A 1 258 ? -1.324 -3.600 -17.309 1.00 82.62 258 GLU A N 1
ATOM 1992 C CA . GLU A 1 258 ? -0.244 -3.384 -18.274 1.00 82.62 258 GLU A CA 1
ATOM 1993 C C . GLU A 1 258 ? -0.439 -2.084 -19.063 1.00 82.62 258 GLU A C 1
ATOM 1995 O O . GLU A 1 258 ? 0.494 -1.296 -19.192 1.00 82.62 258 GLU A O 1
ATOM 2000 N N . GLU A 1 259 ? -1.659 -1.818 -19.529 1.00 85.25 259 GLU A N 1
ATOM 2001 C CA . GLU A 1 259 ? -1.990 -0.584 -20.248 1.00 85.25 259 GLU A CA 1
ATOM 2002 C C . GLU A 1 259 ? -1.938 0.668 -19.364 1.00 85.25 259 GLU A C 1
ATOM 2004 O O . GLU A 1 259 ? -1.571 1.742 -19.846 1.00 85.25 259 GLU A O 1
ATOM 2009 N N . ARG A 1 260 ? -2.312 0.546 -18.085 1.00 87.75 260 ARG A N 1
ATOM 2010 C CA . ARG A 1 260 ? -2.435 1.684 -17.166 1.00 87.75 260 ARG A CA 1
ATOM 2011 C C . ARG A 1 260 ? -1.114 2.076 -16.514 1.00 87.75 260 ARG A C 1
ATOM 2013 O O . ARG A 1 260 ? -0.824 3.262 -16.411 1.00 87.75 260 ARG A O 1
ATOM 2020 N N . TYR A 1 261 ? -0.324 1.095 -16.077 1.00 88.62 261 TYR A N 1
ATOM 2021 C CA . TYR A 1 261 ? 0.858 1.337 -15.243 1.00 88.62 261 TYR A CA 1
ATOM 2022 C C . TYR A 1 261 ? 2.183 1.044 -15.939 1.00 88.62 261 TYR A C 1
ATOM 2024 O O . TYR A 1 261 ? 3.225 1.148 -15.294 1.00 88.62 261 TYR A O 1
ATOM 2032 N N . PHE A 1 262 ? 2.193 0.697 -17.232 1.00 86.88 262 PHE A N 1
ATOM 2033 C CA . PHE A 1 262 ? 3.436 0.476 -17.968 1.00 86.88 262 PHE A CA 1
ATOM 2034 C C . PHE A 1 262 ? 3.500 1.273 -19.274 1.00 86.88 262 PHE A C 1
ATOM 2036 O O . PHE A 1 262 ? 2.635 1.225 -20.141 1.00 86.88 262 PHE A O 1
ATOM 2043 N N . THR A 1 263 ? 4.609 1.985 -19.446 1.00 83.44 263 THR A N 1
ATOM 2044 C CA . THR A 1 263 ? 4.906 2.824 -20.616 1.00 83.44 263 THR A CA 1
ATOM 2045 C C . THR A 1 263 ? 5.328 2.016 -21.847 1.00 83.44 263 THR A C 1
ATOM 2047 O O . THR A 1 263 ? 5.162 2.466 -22.988 1.00 83.44 263 THR A O 1
ATOM 2050 N N . PHE A 1 264 ? 5.858 0.809 -21.636 1.00 78.38 264 PHE A N 1
ATOM 2051 C CA . PHE A 1 264 ? 6.266 -0.129 -22.680 1.00 78.38 264 PHE A CA 1
ATOM 2052 C C . PHE A 1 264 ? 5.485 -1.436 -22.540 1.00 78.38 264 PHE A C 1
ATOM 2054 O O . PHE A 1 264 ? 5.216 -1.832 -21.414 1.00 78.38 264 PHE A O 1
ATOM 2061 N N . PRO A 1 265 ? 5.160 -2.150 -23.630 1.00 77.50 265 PRO A N 1
ATOM 2062 C CA . PRO A 1 265 ? 4.635 -3.512 -23.532 1.00 77.50 265 PRO A CA 1
ATOM 2063 C C . PRO A 1 265 ? 5.680 -4.463 -22.927 1.00 77.50 265 PRO A C 1
ATOM 2065 O O . PRO A 1 265 ? 6.881 -4.182 -22.971 1.00 77.50 265 PRO A O 1
ATOM 2068 N N . SER A 1 266 ? 5.230 -5.572 -22.347 1.00 72.88 266 SER A N 1
ATOM 2069 C CA . SER A 1 266 ? 6.060 -6.648 -21.773 1.00 72.88 266 SER A CA 1
ATOM 2070 C C . SER A 1 266 ? 7.007 -7.283 -22.796 1.00 72.88 266 SER A C 1
ATOM 2072 O O . SER A 1 266 ? 8.141 -7.619 -22.465 1.00 72.88 266 SER A O 1
ATOM 2074 N N . GLY A 1 267 ? 6.584 -7.375 -24.059 1.00 68.19 267 GLY A N 1
ATOM 2075 C CA . GLY A 1 267 ? 7.409 -7.849 -25.168 1.00 68.19 267 GLY A CA 1
ATOM 2076 C C . GLY A 1 267 ? 8.029 -6.702 -25.972 1.00 68.19 267 GLY A C 1
ATOM 2077 O O . GLY A 1 267 ? 7.308 -5.780 -26.370 1.00 68.19 267 GLY A O 1
ATOM 2078 N N . PRO A 1 268 ? 9.335 -6.738 -26.287 1.00 60.94 268 PRO A N 1
ATOM 2079 C CA . PRO A 1 268 ? 9.912 -5.753 -27.179 1.00 60.94 268 PRO A CA 1
ATOM 2080 C C . PRO A 1 268 ? 9.393 -5.960 -28.608 1.00 60.94 268 PRO A C 1
ATOM 2082 O O . PRO A 1 268 ? 9.813 -6.860 -29.334 1.00 60.94 268 PRO A O 1
ATOM 2085 N N . ASP A 1 269 ? 8.484 -5.092 -29.042 1.00 57.81 269 ASP A N 1
ATOM 2086 C CA . ASP A 1 269 ? 8.027 -5.036 -30.429 1.00 57.81 269 ASP A CA 1
ATOM 2087 C C . ASP A 1 269 ? 9.051 -4.283 -31.297 1.00 57.81 269 ASP A C 1
ATOM 2089 O O . ASP A 1 269 ? 8.840 -3.146 -31.728 1.00 57.81 269 ASP A O 1
ATOM 2093 N N . PHE A 1 270 ? 10.205 -4.920 -31.525 1.00 55.03 270 PHE A N 1
ATOM 2094 C CA . PHE A 1 270 ? 11.255 -4.399 -32.410 1.00 55.03 270 PHE A CA 1
ATOM 2095 C C . PHE A 1 270 ? 10.856 -4.428 -33.895 1.00 55.03 270 PHE A C 1
ATOM 2097 O O . PHE A 1 270 ? 11.580 -3.884 -34.729 1.00 55.03 270 PHE A O 1
ATOM 2104 N N . VAL A 1 271 ? 9.729 -5.063 -34.235 1.00 50.34 271 VAL A N 1
ATOM 2105 C CA . VAL A 1 271 ? 9.332 -5.340 -35.621 1.00 50.34 271 VAL A CA 1
ATOM 2106 C C . VAL A 1 271 ? 8.263 -4.357 -36.112 1.00 50.34 271 VAL A C 1
ATOM 2108 O O . VAL A 1 271 ? 8.347 -3.922 -37.260 1.00 50.34 271 VAL A O 1
ATOM 2111 N N . ASN A 1 272 ? 7.312 -3.926 -35.269 1.00 51.81 272 ASN A N 1
ATOM 2112 C CA . ASN A 1 272 ? 6.166 -3.120 -35.721 1.00 51.81 272 ASN A CA 1
ATOM 2113 C C . ASN A 1 272 ? 6.087 -1.693 -35.149 1.00 51.81 272 ASN A C 1
ATOM 2115 O O . ASN A 1 272 ? 5.367 -0.855 -35.707 1.00 51.81 272 ASN A O 1
ATOM 2119 N N . ARG A 1 273 ? 6.859 -1.331 -34.113 1.00 45.31 273 ARG A N 1
ATOM 2120 C CA . ARG A 1 273 ? 6.923 0.062 -33.630 1.00 45.31 273 ARG A CA 1
ATOM 2121 C C . ARG A 1 273 ? 8.133 0.804 -34.200 1.00 45.31 273 ARG A C 1
ATOM 2123 O O . ARG A 1 273 ? 9.234 0.760 -33.661 1.00 45.31 273 ARG A O 1
ATOM 2130 N N . LYS A 1 274 ? 7.906 1.646 -35.221 1.00 37.72 274 LYS A N 1
ATOM 2131 C CA . LYS A 1 274 ? 8.749 2.847 -35.406 1.00 37.72 274 LYS A CA 1
ATOM 2132 C C . LYS A 1 274 ? 8.746 3.588 -34.070 1.00 37.72 274 LYS A C 1
ATOM 2134 O O . LYS A 1 274 ? 7.668 3.998 -33.640 1.00 37.72 274 LYS A O 1
ATOM 2139 N N . CYS A 1 275 ? 9.910 3.792 -33.446 1.00 37.72 275 CYS A N 1
ATOM 2140 C CA . CYS A 1 275 ? 10.074 4.743 -32.345 1.00 37.72 275 CYS A CA 1
ATOM 2141 C C . CYS A 1 275 ? 9.393 6.062 -32.737 1.00 37.72 275 CYS A C 1
ATOM 2143 O O . CYS A 1 275 ? 9.946 6.856 -33.503 1.00 37.72 275 CYS A O 1
ATOM 2145 N N . ARG A 1 276 ? 8.160 6.293 -32.268 1.00 31.92 276 ARG A N 1
ATOM 2146 C CA . ARG A 1 276 ? 7.475 7.569 -32.448 1.00 31.92 276 ARG A CA 1
ATOM 2147 C C . ARG A 1 276 ? 8.159 8.534 -31.500 1.00 31.92 276 ARG A C 1
ATOM 2149 O O . ARG A 1 276 ? 7.754 8.699 -30.355 1.00 31.92 276 ARG A O 1
ATOM 2156 N N . SER A 1 277 ? 9.216 9.171 -31.988 1.00 36.00 277 SER A N 1
ATOM 2157 C CA . SER A 1 277 ? 9.753 10.364 -31.362 1.00 36.00 277 SER A CA 1
ATOM 2158 C C . SER A 1 277 ? 8.615 11.383 -31.288 1.00 36.00 277 SER A C 1
ATOM 2160 O O . SER A 1 277 ? 8.204 11.974 -32.289 1.00 36.00 277 SER A O 1
ATOM 2162 N N . ARG A 1 278 ? 8.058 11.597 -30.089 1.00 32.56 278 ARG A N 1
ATOM 2163 C CA . ARG A 1 278 ? 7.351 12.847 -29.813 1.00 32.56 278 ARG A CA 1
ATOM 2164 C C . ARG A 1 278 ? 8.390 13.937 -30.055 1.00 32.56 278 ARG A C 1
ATOM 2166 O O . ARG A 1 278 ? 9.318 14.093 -29.267 1.00 32.56 278 ARG A O 1
ATOM 2173 N N . ARG A 1 279 ? 8.283 14.620 -31.201 1.00 33.75 279 ARG A N 1
ATOM 2174 C CA . ARG A 1 279 ? 9.105 15.775 -31.575 1.00 33.75 279 ARG A CA 1
ATOM 2175 C C . ARG A 1 279 ? 9.058 16.789 -30.429 1.00 33.75 279 ARG A C 1
ATOM 2177 O O . ARG A 1 279 ? 8.162 17.627 -30.381 1.00 33.75 279 ARG A O 1
ATOM 2184 N N . ARG A 1 280 ? 10.034 16.748 -29.521 1.00 35.97 280 ARG A N 1
ATOM 2185 C CA . ARG A 1 280 ? 10.404 17.934 -28.752 1.00 35.97 280 ARG A CA 1
ATOM 2186 C C . ARG A 1 280 ? 11.010 18.905 -29.759 1.00 35.97 280 ARG A C 1
ATOM 2188 O O . ARG A 1 280 ? 11.891 18.540 -30.537 1.00 35.97 280 ARG A O 1
ATOM 2195 N N . ARG A 1 281 ? 10.417 20.097 -29.833 1.00 33.38 281 ARG A N 1
ATOM 2196 C CA . ARG A 1 281 ? 10.797 21.178 -30.747 1.00 33.38 281 ARG A CA 1
ATOM 2197 C C . ARG A 1 281 ? 12.318 21.372 -30.732 1.00 33.38 281 ARG A C 1
ATOM 2199 O O . ARG A 1 281 ? 12.926 21.389 -29.667 1.00 33.38 281 ARG A O 1
ATOM 2206 N N . ARG A 1 282 ? 12.893 21.510 -31.934 1.00 31.28 282 ARG A N 1
ATOM 2207 C CA . ARG A 1 282 ? 14.289 21.886 -32.207 1.00 31.28 282 ARG A CA 1
ATOM 2208 C C . ARG A 1 282 ? 14.763 22.952 -31.215 1.00 31.28 282 ARG A C 1
ATOM 2210 O O . ARG A 1 282 ? 14.286 24.080 -31.280 1.00 31.28 282 ARG A O 1
ATOM 2217 N N . MET A 1 283 ? 15.749 22.617 -30.389 1.00 26.88 283 MET A N 1
ATOM 2218 C CA . MET A 1 283 ? 16.688 23.609 -29.875 1.00 26.88 283 MET A CA 1
ATOM 2219 C C . MET A 1 283 ? 17.868 23.617 -30.849 1.00 26.88 283 MET A C 1
ATOM 2221 O O . MET A 1 283 ? 18.517 22.595 -31.072 1.00 26.88 283 MET A O 1
ATOM 2225 N N . ARG A 1 284 ? 18.040 24.745 -31.538 1.00 26.22 284 ARG A N 1
ATOM 2226 C CA . ARG A 1 284 ? 19.105 24.992 -32.509 1.00 26.22 284 ARG A CA 1
ATOM 2227 C C . ARG A 1 284 ? 20.383 25.224 -31.700 1.00 26.22 284 ARG A C 1
ATOM 2229 O O . ARG A 1 284 ? 20.517 26.273 -31.088 1.00 26.22 284 ARG A O 1
ATOM 2236 N N . ILE A 1 285 ? 21.274 24.240 -31.649 1.00 29.75 285 ILE A N 1
ATOM 2237 C CA . ILE A 1 285 ? 22.646 24.460 -31.186 1.00 29.75 285 ILE A CA 1
ATOM 2238 C C . ILE A 1 285 ? 23.438 24.827 -32.436 1.00 29.75 285 ILE A C 1
ATOM 2240 O O . ILE A 1 285 ? 23.668 23.986 -33.305 1.00 29.75 285 ILE A O 1
ATOM 2244 N N . GLU A 1 286 ? 23.758 26.111 -32.570 1.00 26.88 286 GLU A N 1
ATOM 2245 C CA . GLU A 1 286 ? 24.732 26.580 -33.547 1.00 26.88 286 GLU A CA 1
ATOM 2246 C C . GLU A 1 286 ? 26.103 26.031 -33.149 1.00 26.88 286 GLU A C 1
ATOM 2248 O O . GLU A 1 286 ? 26.646 26.323 -32.087 1.00 26.88 286 GLU A O 1
ATOM 2253 N N . SER A 1 287 ? 26.620 25.154 -34.004 1.00 29.56 287 SER A N 1
ATOM 2254 C CA . SER A 1 287 ? 27.995 24.687 -33.979 1.00 29.56 287 SER A CA 1
ATOM 2255 C C . SER A 1 287 ? 28.859 25.763 -34.630 1.00 29.56 287 SER A C 1
ATOM 2257 O O . SER A 1 287 ? 28.877 25.888 -35.853 1.00 29.56 287 SER A O 1
ATOM 2259 N N . THR A 1 288 ? 29.596 26.527 -33.828 1.00 28.66 288 THR A N 1
ATOM 2260 C CA . THR A 1 288 ? 30.787 27.226 -34.320 1.00 28.66 288 THR A CA 1
ATOM 2261 C C . THR A 1 288 ? 31.941 26.237 -34.260 1.00 28.66 288 THR A C 1
ATOM 2263 O O . THR A 1 288 ? 32.585 26.034 -33.234 1.00 28.66 288 THR A O 1
ATOM 2266 N N . CYS A 1 289 ? 32.145 25.547 -35.375 1.00 27.91 289 CYS A N 1
ATOM 2267 C CA . CYS A 1 289 ? 33.365 24.816 -35.655 1.00 27.91 289 CYS A CA 1
ATOM 2268 C C . CYS A 1 289 ? 34.382 25.831 -36.199 1.00 27.91 289 CYS A C 1
ATOM 2270 O O . CYS A 1 289 ? 34.226 26.290 -37.327 1.00 27.91 289 CYS A O 1
ATOM 2272 N N . SER A 1 290 ? 35.408 26.173 -35.421 1.00 29.30 290 SER A N 1
ATOM 2273 C CA . SER A 1 290 ? 36.663 26.690 -35.977 1.00 29.30 290 SER A CA 1
ATOM 2274 C C . SER A 1 290 ? 37.725 25.617 -35.785 1.00 29.30 290 SER A C 1
ATOM 2276 O O . SER A 1 290 ? 38.038 25.224 -34.664 1.00 29.30 290 SER A O 1
ATOM 2278 N N . ARG A 1 291 ? 38.188 25.084 -36.918 1.00 32.22 291 ARG A N 1
ATOM 2279 C CA . ARG A 1 291 ? 39.320 24.168 -37.053 1.00 32.22 291 ARG A CA 1
ATOM 2280 C C . ARG A 1 291 ? 40.621 24.967 -37.184 1.00 32.22 291 ARG A C 1
ATOM 2282 O O . ARG A 1 291 ? 40.606 26.018 -37.821 1.00 32.22 291 ARG A O 1
ATOM 2289 N N . ILE A 1 292 ? 41.696 24.292 -36.762 1.00 36.12 292 ILE A N 1
ATOM 2290 C CA . ILE A 1 292 ? 43.140 24.589 -36.861 1.00 36.12 292 ILE A CA 1
ATOM 2291 C C . ILE A 1 292 ? 43.662 25.453 -35.717 1.00 36.12 292 ILE A C 1
ATOM 2293 O O . ILE A 1 292 ? 43.343 26.658 -35.672 1.00 36.12 292 ILE A O 1
#

Foldseek 3Di:
DVVQQLLQFQPLLLLLVLLLVLLLVLLVLAPDQVVSVLVCVLCVCLNQPPPPSVVPHQQCSLVSRVVSLVDDPVLVVVQLVDLVSVPPCPVCSVVPPPDRDGSQPLVCVVVPNCVVQDDPDPVSSVVVSVVSVCCCVAPSNSNFFPSVLVSVLSLVLLVQLLVLLVQVVQLVVQLVPPDPPDDSVVSNSVSSCVSQRSQLSQQSSQQDPVLAGDPSSHGPSVVVVDPDDPGSVSSSSSSNSSNVSCCVRRVDPPVVVCVRTGNDHNDPPPPPDDPPPPDPDDDDDDDPDDDD

Radius of gyration: 22.47 Å; chains: 1; bounding box: 59×42×63 Å